Protein AF-0000000068514821 (afdb_homodimer)

Structure (mmCIF, N/CA/C/O backbone):
data_AF-0000000068514821-model_v1
#
loop_
_entity.id
_entity.type
_entity.pdbx_description
1 polymer 'APO domain-containing protein'
#
loop_
_atom_site.group_PDB
_atom_site.id
_atom_site.type_symbol
_atom_site.label_atom_id
_atom_site.label_alt_id
_atom_site.label_comp_id
_atom_site.label_asym_id
_atom_site.label_entity_id
_atom_site.label_seq_id
_atom_site.pdbx_PDB_ins_code
_atom_site.Cartn_x
_atom_site.Cartn_y
_atom_site.Cartn_z
_atom_site.occupancy
_atom_site.B_iso_or_equiv
_atom_site.auth_seq_id
_atom_site.auth_comp_id
_atom_site.auth_asym_id
_atom_site.auth_atom_id
_atom_site.pdbx_PDB_model_num
ATOM 1 N N . MET A 1 1 ? 17.781 -17.172 26.953 1 25.33 1 MET A N 1
ATOM 2 C CA . MET A 1 1 ? 18.359 -15.961 26.391 1 25.33 1 MET A CA 1
ATOM 3 C C . MET A 1 1 ? 17.719 -15.625 25.047 1 25.33 1 MET A C 1
ATOM 5 O O . MET A 1 1 ? 17.75 -16.422 24.109 1 25.33 1 MET A O 1
ATOM 9 N N . LYS A 1 2 ? 16.656 -14.742 25.031 1 31.33 2 LYS A N 1
ATOM 10 C CA . LYS A 1 2 ? 15.781 -14.398 23.922 1 31.33 2 LYS A CA 1
ATOM 11 C C . LYS A 1 2 ? 16.578 -13.828 22.75 1 31.33 2 LYS A C 1
ATOM 13 O O . LYS A 1 2 ? 17.516 -13.055 22.938 1 31.33 2 LYS A O 1
ATOM 18 N N . PRO A 1 3 ? 16.609 -14.5 21.594 1 31.3 3 PRO A N 1
ATOM 19 C CA . PRO A 1 3 ? 17.484 -13.984 20.531 1 31.3 3 PRO A CA 1
ATOM 20 C C . PRO A 1 3 ? 17.344 -12.477 20.328 1 31.3 3 PRO A C 1
ATOM 22 O O . PRO A 1 3 ? 16.25 -11.93 20.5 1 31.3 3 PRO A O 1
ATOM 25 N N . GLN A 1 4 ? 18.375 -11.703 20.641 1 27.53 4 GLN A N 1
ATOM 26 C CA . GLN A 1 4 ? 18.484 -10.266 20.422 1 27.53 4 GLN A CA 1
ATOM 27 C C . GLN A 1 4 ? 18.172 -9.898 18.969 1 27.53 4 GLN A C 1
ATOM 29 O O . GLN A 1 4 ? 18.859 -10.367 18.062 1 27.53 4 GLN A O 1
ATOM 34 N N . GLN A 1 5 ? 16.969 -9.922 18.5 1 30.2 5 GLN A N 1
ATOM 35 C CA . GLN A 1 5 ? 16.594 -9.398 17.188 1 30.2 5 GLN A CA 1
ATOM 36 C C . GLN A 1 5 ? 17.391 -8.148 16.828 1 30.2 5 GLN A C 1
ATOM 38 O O . GLN A 1 5 ? 17.344 -7.152 17.547 1 30.2 5 GLN A O 1
ATOM 43 N N . ASN A 1 6 ? 18.578 -8.297 16.312 1 32.91 6 ASN A N 1
ATOM 44 C CA . ASN A 1 6 ? 19.438 -7.242 15.781 1 32.91 6 ASN A CA 1
ATOM 45 C C . ASN A 1 6 ? 18.625 -6.156 15.078 1 32.91 6 ASN A C 1
ATOM 47 O O . ASN A 1 6 ? 18.109 -6.379 13.977 1 32.91 6 ASN A O 1
ATOM 51 N N . ARG A 1 7 ? 17.859 -5.359 15.734 1 37.69 7 ARG A N 1
ATOM 52 C CA . ARG A 1 7 ? 17.172 -4.145 15.312 1 37.69 7 ARG A CA 1
ATOM 53 C C . ARG A 1 7 ? 18.078 -3.254 14.477 1 37.69 7 ARG A C 1
ATOM 55 O O . ARG A 1 7 ? 18.969 -2.59 15.023 1 37.69 7 ARG A O 1
ATOM 62 N N . SER A 1 8 ? 18.594 -3.664 13.367 1 40.59 8 SER A N 1
ATOM 63 C CA . SER A 1 8 ? 19.328 -2.664 12.586 1 40.59 8 SER A CA 1
ATOM 64 C C . SER A 1 8 ? 18.703 -1.281 12.75 1 40.59 8 SER A C 1
ATOM 66 O O . SER A 1 8 ? 17.484 -1.115 12.578 1 40.59 8 SER A O 1
ATOM 68 N N . GLU A 1 9 ? 19.203 -0.553 13.57 1 48 9 GLU A N 1
ATOM 69 C CA . GLU A 1 9 ? 18.859 0.798 14 1 48 9 GLU A CA 1
ATOM 70 C C . GLU A 1 9 ? 18.656 1.72 12.797 1 48 9 GLU A C 1
ATOM 72 O O . GLU A 1 9 ? 19.609 1.998 12.055 1 48 9 GLU A O 1
ATOM 77 N N . VAL A 1 10 ? 17.656 1.499 12.055 1 57 10 VAL A N 1
ATOM 78 C CA . VAL A 1 10 ? 17.391 2.531 11.055 1 57 10 VAL A CA 1
ATOM 79 C C . VAL A 1 10 ? 17.703 3.906 11.641 1 57 10 VAL A C 1
ATOM 81 O O . VAL A 1 10 ? 17.141 4.281 12.68 1 57 10 VAL A O 1
ATOM 84 N N . VAL A 1 11 ? 18.922 4.41 11.289 1 62.38 11 VAL A N 1
ATOM 85 C CA . VAL A 1 11 ? 19.391 5.711 11.758 1 62.38 11 VAL A CA 1
ATOM 86 C C . VAL A 1 11 ? 18.562 6.816 11.117 1 62.38 11 VAL A C 1
ATOM 88 O O . VAL A 1 11 ? 18.359 6.832 9.898 1 62.38 11 VAL A O 1
ATOM 91 N N . ALA A 1 12 ? 17.969 7.633 11.945 1 67.81 12 ALA A N 1
ATOM 92 C CA . ALA A 1 12 ? 17.219 8.797 11.5 1 67.81 12 ALA A CA 1
ATOM 93 C C . ALA A 1 12 ? 18.109 9.797 10.773 1 67.81 12 ALA A C 1
ATOM 95 O O . ALA A 1 12 ? 19.297 9.914 11.102 1 67.81 12 ALA A O 1
ATOM 96 N N . PRO A 1 13 ? 17.594 10.352 9.688 1 69.81 13 PRO A N 1
ATOM 97 C CA . PRO A 1 13 ? 18.375 11.391 9.016 1 69.81 13 PRO A CA 1
ATOM 98 C C . PRO A 1 13 ? 18.812 12.516 9.961 1 69.81 13 PRO A C 1
ATOM 100 O O . PRO A 1 13 ? 18.062 12.859 10.883 1 69.81 13 PRO A O 1
ATOM 103 N N . SER A 1 14 ? 19.984 12.922 9.719 1 72.88 14 SER A N 1
ATOM 104 C CA . SER A 1 14 ? 20.625 13.805 10.695 1 72.88 14 SER A CA 1
ATOM 105 C C . SER A 1 14 ? 20.5 15.266 10.281 1 72.88 14 SER A C 1
ATOM 107 O O . SER A 1 14 ? 20.641 16.172 11.109 1 72.88 14 SER A O 1
ATOM 109 N N . SER A 1 15 ? 20.312 15.508 8.984 1 84.5 15 SER A N 1
ATOM 110 C CA . SER A 1 15 ? 20.203 16.875 8.508 1 84.5 15 SER A CA 1
ATOM 111 C C . SER A 1 15 ? 18.953 17.078 7.66 1 84.5 15 SER A C 1
ATOM 113 O O . SER A 1 15 ? 18.359 16.109 7.18 1 84.5 15 SER A O 1
ATOM 115 N N . ASN A 1 16 ? 18.625 18.297 7.555 1 86.19 16 ASN A N 1
ATOM 116 C CA . ASN A 1 16 ? 17.469 18.625 6.723 1 86.19 16 ASN A CA 1
ATOM 117 C C . ASN A 1 16 ? 17.703 18.219 5.27 1 86.19 16 ASN A C 1
ATOM 119 O O . ASN A 1 16 ? 16.781 17.75 4.602 1 86.19 16 ASN A O 1
ATOM 123 N N . GLU A 1 17 ? 18.875 18.438 4.855 1 90.75 17 GLU A N 1
ATOM 124 C CA . GLU A 1 17 ? 19.203 18.062 3.488 1 90.75 17 GLU A CA 1
ATOM 125 C C . GLU A 1 17 ? 19.078 16.547 3.291 1 90.75 17 GLU A C 1
ATOM 127 O O . GLU A 1 17 ? 18.578 16.094 2.256 1 90.75 17 GLU A O 1
ATOM 132 N N . GLU A 1 18 ? 19.469 15.859 4.27 1 91.56 18 GLU A N 1
ATOM 133 C CA . GLU A 1 18 ? 19.375 14.406 4.207 1 91.56 18 GLU A CA 1
ATOM 134 C C . GLU A 1 18 ? 17.906 13.945 4.254 1 91.56 18 GLU A C 1
ATOM 136 O O . GLU A 1 18 ? 17.531 12.992 3.576 1 91.56 18 GLU A O 1
ATOM 141 N N . ILE A 1 19 ? 17.188 14.68 4.977 1 90.25 19 ILE A N 1
ATOM 142 C CA . ILE A 1 19 ? 15.766 14.352 5.105 1 90.25 19 ILE A CA 1
ATOM 143 C C . ILE A 1 19 ? 15.062 14.57 3.77 1 90.25 19 ILE A C 1
ATOM 145 O O . ILE A 1 19 ? 14.312 13.711 3.307 1 90.25 19 ILE A O 1
ATOM 149 N N . VAL A 1 20 ? 15.352 15.68 3.209 1 92.94 20 VAL A N 1
ATOM 150 C CA . VAL A 1 20 ? 14.727 16.016 1.935 1 92.94 20 VAL A CA 1
ATOM 151 C C . VAL A 1 20 ? 15.141 15 0.871 1 92.94 20 VAL A C 1
ATOM 153 O O . VAL A 1 20 ? 14.312 14.523 0.094 1 92.94 20 VAL A O 1
ATOM 156 N N . ALA A 1 21 ? 16.375 14.656 0.893 1 95.94 21 ALA A N 1
ATOM 157 C CA . ALA A 1 21 ? 16.875 13.688 -0.078 1 95.94 21 ALA A CA 1
ATOM 158 C C . ALA A 1 21 ? 16.219 12.32 0.118 1 95.94 21 ALA A C 1
ATOM 160 O O . ALA A 1 21 ? 15.836 11.664 -0.853 1 95.94 21 ALA A O 1
ATOM 161 N N . LEU A 1 22 ? 16.125 11.938 1.354 1 95.88 22 LEU A N 1
ATOM 162 C CA . LEU A 1 22 ? 15.461 10.672 1.668 1 95.88 22 LEU A CA 1
ATOM 163 C C . LEU A 1 22 ? 14 10.695 1.22 1 95.88 22 LEU A C 1
ATOM 165 O O . LEU A 1 22 ? 13.508 9.719 0.653 1 95.88 22 LEU A O 1
ATOM 169 N N . ALA A 1 23 ? 13.359 11.758 1.462 1 95.12 23 ALA A N 1
ATOM 170 C CA . ALA A 1 23 ? 11.961 11.906 1.072 1 95.12 23 ALA A CA 1
ATOM 171 C C . ALA A 1 23 ? 11.797 11.828 -0.444 1 95.12 23 ALA A C 1
ATOM 173 O O . ALA A 1 23 ? 10.898 11.156 -0.945 1 95.12 23 ALA A O 1
ATOM 174 N N . GLU A 1 24 ? 12.664 12.477 -1.094 1 97.38 24 GLU A N 1
ATOM 175 C CA . GLU A 1 24 ? 12.625 12.461 -2.553 1 97.38 24 GLU A CA 1
ATOM 176 C C . GLU A 1 24 ? 12.867 11.055 -3.098 1 97.38 24 GLU A C 1
ATOM 178 O O . GLU A 1 24 ? 12.148 10.602 -3.996 1 97.38 24 GLU A O 1
ATOM 183 N N . GLU A 1 25 ? 13.828 10.422 -2.547 1 97.69 25 GLU A N 1
ATOM 184 C CA . GLU A 1 25 ? 14.133 9.055 -2.973 1 97.69 25 GLU A CA 1
ATOM 185 C C . GLU A 1 25 ? 12.961 8.117 -2.682 1 97.69 25 GLU A C 1
ATOM 187 O O . GLU A 1 25 ? 12.625 7.266 -3.504 1 97.69 25 GLU A O 1
ATOM 192 N N . THR A 1 26 ? 12.414 8.281 -1.569 1 97 26 THR A N 1
ATOM 193 C CA . THR A 1 26 ? 11.289 7.449 -1.164 1 97 26 THR A CA 1
ATOM 194 C C . THR A 1 26 ? 10.094 7.668 -2.09 1 97 26 THR A C 1
ATOM 196 O O . THR A 1 26 ? 9.469 6.703 -2.543 1 97 26 THR A O 1
ATOM 199 N N . LEU A 1 27 ? 9.852 8.875 -2.406 1 97.19 27 LEU A N 1
ATOM 200 C CA . LEU A 1 27 ? 8.734 9.219 -3.291 1 97.19 27 LEU A CA 1
ATOM 201 C C . LEU A 1 27 ? 8.977 8.672 -4.695 1 97.19 27 LEU A C 1
ATOM 203 O O . LEU A 1 27 ? 8.062 8.133 -5.32 1 97.19 27 LEU A O 1
ATOM 207 N N . GLN A 1 28 ? 10.125 8.812 -5.125 1 97.69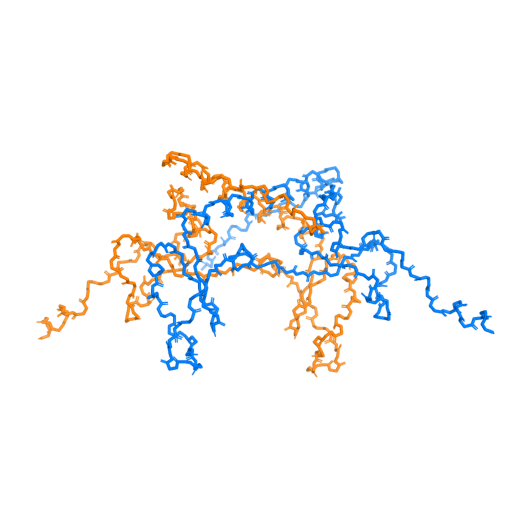 28 GLN A N 1
ATOM 208 C CA . GLN A 1 28 ? 10.469 8.281 -6.438 1 97.69 28 GLN A CA 1
ATOM 209 C C . GLN A 1 28 ? 10.336 6.762 -6.465 1 97.69 28 GLN A C 1
ATOM 211 O O . GLN A 1 28 ? 9.867 6.191 -7.453 1 97.69 28 GLN A O 1
ATOM 216 N N . ALA A 1 29 ? 10.797 6.129 -5.418 1 97.69 29 ALA A N 1
ATOM 217 C CA . ALA A 1 29 ? 10.656 4.68 -5.32 1 97.69 29 ALA A CA 1
ATOM 218 C C . ALA A 1 29 ? 9.188 4.27 -5.324 1 97.69 29 ALA A C 1
ATOM 220 O O . ALA A 1 29 ? 8.812 3.277 -5.961 1 97.69 29 ALA A O 1
ATOM 221 N N . TRP A 1 30 ? 8.375 5.012 -4.66 1 96.19 30 TRP A N 1
ATOM 222 C CA . TRP A 1 30 ? 6.934 4.785 -4.648 1 96.19 30 TRP A CA 1
ATOM 223 C C . TRP A 1 30 ? 6.355 4.84 -6.059 1 96.19 30 TRP A C 1
ATOM 225 O O . TRP A 1 30 ? 5.633 3.932 -6.477 1 96.19 30 TRP A O 1
ATOM 235 N N . GLU A 1 31 ? 6.75 5.797 -6.773 1 95.69 31 GLU A N 1
ATOM 236 C CA . GLU A 1 31 ? 6.234 5.977 -8.125 1 95.69 31 GLU A CA 1
ATOM 237 C C . GLU A 1 31 ? 6.758 4.895 -9.07 1 95.69 31 GLU A C 1
ATOM 239 O O . GLU A 1 31 ? 6.016 4.383 -9.906 1 95.69 31 GLU A O 1
ATOM 244 N N . ARG A 1 32 ? 7.957 4.59 -8.898 1 96.06 32 ARG A N 1
ATOM 245 C CA . ARG A 1 32 ? 8.562 3.553 -9.734 1 96.06 32 ARG A CA 1
ATOM 246 C C . ARG A 1 32 ? 7.914 2.197 -9.477 1 96.06 32 ARG A C 1
ATOM 248 O O . ARG A 1 32 ? 7.652 1.442 -10.414 1 96.06 32 ARG A O 1
ATOM 255 N N . MET A 1 33 ? 7.742 1.92 -8.266 1 96 33 MET A N 1
ATOM 256 C CA . MET A 1 33 ? 7.094 0.664 -7.902 1 96 33 MET A CA 1
ATOM 257 C C . MET A 1 33 ? 5.695 0.579 -8.508 1 96 33 MET A C 1
ATOM 259 O O . MET A 1 33 ? 5.332 -0.436 -9.102 1 96 33 MET A O 1
ATOM 263 N N . ARG A 1 34 ? 4.922 1.628 -8.375 1 94.62 34 ARG A N 1
ATOM 264 C CA . ARG A 1 34 ? 3.555 1.646 -8.883 1 94.62 34 ARG A CA 1
ATOM 265 C C . ARG A 1 34 ? 3.529 1.465 -10.398 1 94.62 34 ARG A C 1
ATOM 267 O O . ARG A 1 34 ? 2.721 0.698 -10.922 1 94.62 34 ARG A O 1
ATOM 274 N N . LYS A 1 35 ? 4.418 2.137 -11.031 1 93.81 35 LYS A N 1
ATOM 275 C CA . LYS A 1 35 ? 4.504 2.018 -12.484 1 93.81 35 LYS A CA 1
ATOM 276 C C . LYS A 1 35 ? 4.891 0.599 -12.898 1 93.81 35 LYS A C 1
ATOM 278 O O . LYS A 1 35 ? 4.297 0.034 -13.82 1 93.81 35 LYS A O 1
ATOM 283 N N . GLY A 1 36 ? 5.898 0.098 -12.211 1 94.62 36 GLY A N 1
ATOM 284 C CA . GLY A 1 36 ? 6.328 -1.258 -12.516 1 94.62 36 GLY A CA 1
ATOM 285 C C . GLY A 1 36 ? 5.242 -2.293 -12.273 1 94.62 36 GLY A C 1
ATOM 286 O O . GLY A 1 36 ? 5.027 -3.176 -13.109 1 94.62 36 GLY A O 1
ATOM 287 N N . ALA A 1 37 ? 4.605 -2.168 -11.164 1 92.69 37 ALA A N 1
ATOM 288 C CA . ALA A 1 37 ? 3.525 -3.096 -10.844 1 92.69 37 ALA A CA 1
ATOM 289 C C . ALA A 1 37 ? 2.408 -3.018 -11.883 1 92.69 37 ALA A C 1
ATOM 291 O O . ALA A 1 37 ? 1.886 -4.047 -12.32 1 92.69 37 ALA A O 1
ATOM 292 N N . LYS A 1 38 ? 2.08 -1.86 -12.219 1 90.81 38 LYS A N 1
ATOM 293 C CA . LYS A 1 38 ? 1.028 -1.672 -13.219 1 90.81 38 LYS A CA 1
ATOM 294 C C . LYS A 1 38 ? 1.397 -2.338 -14.539 1 90.81 38 LYS A C 1
ATOM 296 O O . LYS A 1 38 ? 0.56 -2.99 -15.164 1 90.81 38 LYS A O 1
ATOM 301 N N . ARG A 1 39 ? 2.564 -2.205 -14.93 1 91.06 39 ARG A N 1
ATOM 302 C CA . ARG A 1 39 ? 3.018 -2.82 -16.172 1 91.06 39 ARG A CA 1
ATOM 303 C C . ARG A 1 39 ? 3.014 -4.344 -16.062 1 91.06 39 ARG A C 1
ATOM 305 O O . ARG A 1 39 ? 2.629 -5.035 -17 1 91.06 39 ARG A O 1
ATOM 312 N N . LEU A 1 40 ? 3.482 -4.816 -14.953 1 90.12 40 LEU A N 1
ATOM 313 C CA . LEU A 1 40 ? 3.514 -6.262 -14.75 1 90.12 40 LEU A CA 1
ATOM 314 C C . LEU A 1 40 ? 2.104 -6.844 -14.766 1 90.12 40 LEU A C 1
ATOM 316 O O . LEU A 1 40 ? 1.89 -7.949 -15.266 1 90.12 40 LEU A O 1
ATOM 320 N N . MET A 1 41 ? 1.176 -6.066 -14.203 1 86.75 41 MET A N 1
ATOM 321 C CA . MET A 1 41 ? -0.204 -6.535 -14.102 1 86.75 41 MET A CA 1
ATOM 322 C C . MET A 1 41 ? -0.819 -6.707 -15.492 1 86.75 41 MET A C 1
ATOM 324 O O . MET A 1 41 ? -1.828 -7.395 -15.648 1 86.75 41 MET A O 1
ATOM 328 N N . ARG A 1 42 ? -0.305 -6.086 -16.391 1 81.12 42 ARG A N 1
ATOM 329 C CA . ARG A 1 42 ? -0.792 -6.25 -17.766 1 81.12 42 ARG A CA 1
ATOM 330 C C . ARG A 1 42 ? -0.371 -7.598 -18.328 1 81.12 42 ARG A C 1
ATOM 332 O O . ARG A 1 42 ? -1.041 -8.141 -19.219 1 81.12 42 ARG A O 1
ATOM 339 N N . MET A 1 43 ? 0.675 -8.086 -17.781 1 74.81 43 MET A N 1
ATOM 340 C CA . MET A 1 43 ? 1.188 -9.375 -18.25 1 74.81 43 MET A CA 1
ATOM 341 C C . MET A 1 43 ? 0.649 -10.516 -17.391 1 74.81 43 MET A C 1
ATOM 343 O O . MET A 1 43 ? 0.465 -11.633 -17.891 1 74.81 43 MET A O 1
ATOM 347 N N . TYR A 1 44 ? 0.592 -10.188 -16.125 1 72.75 44 TYR A N 1
ATOM 348 C CA . TYR A 1 44 ? 0.108 -11.156 -15.156 1 72.75 44 TYR A CA 1
ATOM 349 C C . TYR A 1 44 ? -1.205 -10.695 -14.531 1 72.75 44 TYR A C 1
ATOM 351 O O . TYR A 1 44 ? -1.206 -9.922 -13.57 1 72.75 44 TYR A O 1
ATOM 359 N N . PRO A 1 45 ? -2.213 -11.148 -15.172 1 71.56 45 PRO A N 1
ATOM 360 C CA . PRO A 1 45 ? -3.49 -10.641 -14.672 1 71.56 45 PRO A CA 1
ATOM 361 C C . PRO A 1 45 ? -3.688 -10.914 -13.18 1 71.56 45 PRO A C 1
ATOM 363 O O . PRO A 1 45 ? -3.373 -12.008 -12.703 1 71.56 45 PRO A O 1
ATOM 366 N N . VAL A 1 46 ? -4.039 -9.875 -12.555 1 75.25 46 VAL A N 1
ATOM 367 C CA . VAL A 1 46 ? -4.402 -9.93 -11.141 1 75.25 46 VAL A CA 1
ATOM 368 C C . VAL A 1 46 ? -5.906 -9.727 -10.992 1 75.25 46 VAL A C 1
ATOM 370 O O . VAL A 1 46 ? -6.5 -8.891 -11.672 1 75.25 46 VAL A O 1
ATOM 373 N N . ARG A 1 47 ? -6.496 -10.68 -10.281 1 76.38 47 ARG A N 1
ATOM 374 C CA . ARG A 1 47 ? -7.934 -10.578 -10.055 1 76.38 47 ARG A CA 1
ATOM 375 C C . ARG A 1 47 ? -8.25 -10.453 -8.57 1 76.38 47 ARG A C 1
ATOM 377 O O . ARG A 1 47 ? -7.488 -10.93 -7.723 1 76.38 47 ARG A O 1
ATOM 384 N N . VAL A 1 48 ? -9.305 -9.68 -8.32 1 74.75 48 VAL A N 1
ATOM 385 C CA . VAL A 1 48 ? -9.758 -9.523 -6.941 1 74.75 48 VAL A CA 1
ATOM 386 C C . VAL A 1 48 ? -11.195 -10.016 -6.805 1 74.75 48 VAL A C 1
ATOM 388 O O . VAL A 1 48 ? -11.945 -10.023 -7.781 1 74.75 48 VAL A O 1
ATOM 391 N N . CYS A 1 49 ? -11.344 -10.578 -5.656 1 71.81 49 CYS A N 1
ATOM 392 C CA . CYS A 1 49 ? -12.734 -10.953 -5.391 1 71.81 49 CYS A CA 1
ATOM 393 C C . CYS A 1 49 ? -13.562 -9.742 -5.012 1 71.81 49 CYS A C 1
ATOM 395 O O . CYS A 1 49 ? -13.164 -8.953 -4.156 1 71.81 49 CYS A O 1
ATOM 397 N N . GLY A 1 50 ? -14.617 -9.484 -5.734 1 69.62 50 GLY A N 1
ATOM 398 C CA . GLY A 1 50 ? -15.492 -8.359 -5.441 1 69.62 50 GLY A CA 1
ATOM 399 C C . GLY A 1 50 ? -16.203 -8.5 -4.109 1 69.62 50 GLY A C 1
ATOM 400 O O . GLY A 1 50 ? -16.797 -7.535 -3.611 1 69.62 50 GLY A O 1
ATOM 401 N N . TYR A 1 51 ? -16.047 -9.711 -3.531 1 66.12 51 TYR A N 1
ATOM 402 C CA . TYR A 1 51 ? -16.859 -9.977 -2.35 1 66.12 51 TYR A CA 1
ATOM 403 C C . TYR A 1 51 ? -15.969 -10.258 -1.136 1 66.12 51 TYR A C 1
ATOM 405 O O . TYR A 1 51 ? -16.469 -10.32 -0.007 1 66.12 51 TYR A O 1
ATOM 413 N N . CYS A 1 52 ? -14.727 -10.5 -1.347 1 64.94 52 CYS A N 1
ATOM 414 C CA . CYS A 1 52 ? -13.797 -10.766 -0.254 1 64.94 52 CYS A CA 1
ATOM 415 C C . CYS A 1 52 ? -12.43 -10.156 -0.54 1 64.94 52 CYS A C 1
ATOM 417 O O . CYS A 1 52 ? -12.156 -9.734 -1.663 1 64.94 52 CYS A O 1
ATOM 419 N N . PRO A 1 53 ? -11.641 -9.992 0.469 1 63.16 53 PRO A N 1
ATOM 420 C CA . PRO A 1 53 ? -10.352 -9.32 0.292 1 63.16 53 PRO A CA 1
ATOM 421 C C . PRO A 1 53 ? -9.32 -10.211 -0.402 1 63.16 53 PRO A C 1
ATOM 423 O O . PRO A 1 53 ? -8.133 -9.867 -0.448 1 63.16 53 PRO A O 1
ATOM 426 N N . GLU A 1 54 ? -9.812 -11.195 -1.127 1 66.62 54 GLU A N 1
ATOM 427 C CA . GLU A 1 54 ? -8.844 -12.102 -1.733 1 66.62 54 GLU A CA 1
ATOM 428 C C . GLU A 1 54 ? -8.375 -11.586 -3.09 1 66.62 54 GLU A C 1
ATOM 430 O O . GLU A 1 54 ? -9.148 -10.977 -3.83 1 66.62 54 GLU A O 1
ATOM 435 N N . ILE A 1 55 ? -7.133 -11.719 -3.322 1 68 55 ILE A N 1
ATOM 436 C CA . ILE A 1 55 ? -6.512 -11.336 -4.586 1 68 55 ILE A CA 1
ATOM 437 C C . ILE A 1 55 ? -5.844 -12.555 -5.223 1 68 55 ILE A C 1
ATOM 439 O O . ILE A 1 55 ? -5.238 -13.375 -4.527 1 68 55 ILE A O 1
ATOM 443 N N . HIS A 1 56 ? -6.125 -12.633 -6.492 1 70.25 56 HIS A N 1
ATOM 444 C CA . HIS A 1 56 ? -5.504 -13.703 -7.27 1 70.25 56 HIS A CA 1
ATOM 445 C C . HIS A 1 56 ? -4.473 -13.141 -8.242 1 70.25 56 HIS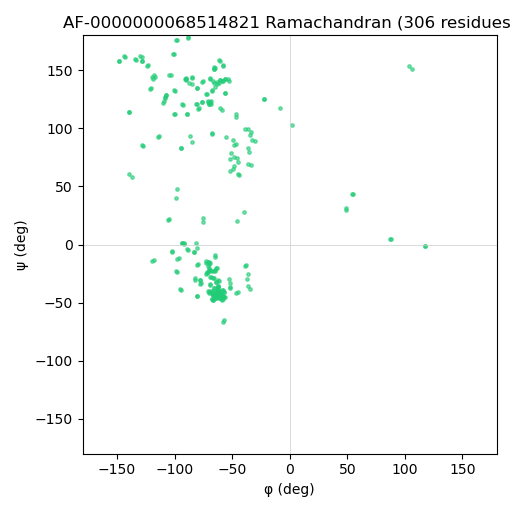 A C 1
ATOM 447 O O . HIS A 1 56 ? -4.762 -12.203 -8.992 1 70.25 56 HIS A O 1
ATOM 453 N N . VAL A 1 57 ? -3.297 -13.633 -8.062 1 66.69 57 VAL A N 1
ATOM 454 C CA . VAL A 1 57 ? -2.223 -13.195 -8.945 1 66.69 57 VAL A CA 1
ATOM 455 C C . VAL A 1 57 ? -1.856 -14.312 -9.914 1 66.69 57 VAL A C 1
ATOM 457 O O . VAL A 1 57 ? -1.604 -15.445 -9.492 1 66.69 57 VAL A O 1
ATOM 460 N N . GLY A 1 58 ? -1.817 -14.016 -11.297 1 60.91 58 GLY A N 1
ATOM 461 C CA . GLY A 1 58 ? -1.406 -14.984 -12.289 1 60.91 58 GLY A CA 1
ATOM 462 C C . GLY A 1 58 ? -2.564 -15.531 -13.109 1 60.91 58 GLY A C 1
ATOM 463 O O . GLY A 1 58 ? -3.725 -15.227 -12.828 1 60.91 58 GLY A O 1
ATOM 464 N N . PRO A 1 59 ? -2.314 -15.914 -14.305 1 53.84 59 PRO A N 1
ATOM 465 C CA . PRO A 1 59 ? -3.35 -16.391 -15.219 1 53.84 59 PRO A CA 1
ATOM 466 C C . PRO A 1 59 ? -4.312 -17.375 -14.555 1 53.84 59 PRO A C 1
ATOM 468 O O . PRO A 1 59 ? -5.473 -17.484 -14.961 1 53.84 59 PRO A O 1
ATOM 471 N N . GLN A 1 60 ? -3.734 -18.219 -13.781 1 49.31 60 GLN A N 1
ATOM 472 C CA . GLN A 1 60 ? -4.621 -19.203 -13.164 1 49.31 60 GLN A CA 1
ATOM 473 C C . GLN A 1 60 ? -4.98 -18.781 -11.734 1 49.31 60 GLN A C 1
ATOM 475 O O . GLN A 1 60 ? -5.605 -19.547 -11 1 49.31 60 GLN A O 1
ATOM 480 N N . GLY A 1 61 ? -5.223 -17.469 -11.523 1 46.56 61 GLY A N 1
ATOM 481 C CA . GLY A 1 61 ? -5.594 -16.984 -10.203 1 46.56 61 GLY A CA 1
ATOM 482 C C . GLY A 1 61 ? -5.625 -18.078 -9.148 1 46.56 61 GLY A C 1
ATOM 483 O O . GLY A 1 61 ? -5.973 -19.219 -9.445 1 46.56 61 GLY A O 1
ATOM 484 N N . HIS A 1 62 ? -4.66 -18.125 -8.359 1 46.06 62 HIS A N 1
ATOM 485 C CA . HIS A 1 62 ? -4.652 -19.219 -7.383 1 46.06 62 HIS A CA 1
ATOM 486 C C . HIS A 1 62 ? -5.992 -19.312 -6.66 1 46.06 62 HIS A C 1
ATOM 488 O O . HIS A 1 62 ? -6.516 -18.312 -6.176 1 46.06 62 HIS A O 1
ATOM 494 N N . LYS A 1 63 ? -6.812 -20.094 -7.281 1 42.53 63 LYS A N 1
ATOM 495 C CA . LYS A 1 63 ? -8.062 -20.406 -6.598 1 42.53 63 LYS A CA 1
ATOM 496 C C . LYS A 1 63 ? -7.836 -20.625 -5.105 1 42.53 63 LYS A C 1
ATOM 498 O O . LYS A 1 63 ? -7.512 -21.734 -4.684 1 42.53 63 LYS A O 1
ATOM 503 N N . ALA A 1 64 ? -6.879 -20.016 -4.617 1 39.69 64 ALA A N 1
ATOM 504 C CA . ALA A 1 64 ? -6.887 -20.359 -3.199 1 39.69 64 ALA A CA 1
ATOM 505 C C . ALA A 1 64 ? -8.109 -19.781 -2.498 1 39.69 64 ALA A C 1
ATOM 507 O O . ALA A 1 64 ? -8.383 -18.578 -2.607 1 39.69 64 ALA A O 1
ATOM 508 N N . GLN A 1 65 ? -9.055 -20.609 -2.42 1 36.62 65 GLN A N 1
ATOM 509 C CA . GLN A 1 65 ? -10.188 -20.281 -1.561 1 36.62 65 GLN A CA 1
ATOM 510 C C . GLN A 1 65 ? -9.719 -19.875 -0.169 1 36.62 65 GLN A C 1
ATOM 512 O O . GLN A 1 65 ? -8.961 -20.594 0.478 1 36.62 65 GLN A O 1
ATOM 517 N N . SER A 1 66 ? -9.289 -18.75 -0.047 1 39.5 66 SER A N 1
ATOM 518 C CA . SER A 1 66 ? -9.094 -18.375 1.352 1 39.5 66 SER A CA 1
ATOM 519 C C . SER A 1 66 ? -10.328 -18.703 2.188 1 39.5 66 SER A C 1
ATOM 521 O O . SER A 1 66 ? -11.445 -18.344 1.813 1 39.5 66 SER A O 1
ATOM 523 N N . GLY A 1 67 ? -10.336 -19.875 2.598 1 38.41 67 GLY A N 1
ATOM 524 C CA . GLY A 1 67 ? -11.391 -20.281 3.51 1 38.41 67 GLY A CA 1
ATOM 525 C C . GLY A 1 67 ? -11.797 -19.203 4.492 1 38.41 67 GLY A C 1
ATOM 526 O O . GLY A 1 67 ? -12.719 -19.391 5.285 1 38.41 67 GLY A O 1
ATOM 527 N N . ALA A 1 68 ? -10.945 -18.406 4.711 1 39.25 68 ALA A N 1
ATOM 528 C CA . ALA A 1 68 ? -11.383 -17.625 5.871 1 39.25 68 ALA A CA 1
ATOM 529 C C . ALA A 1 68 ? -12.727 -16.953 5.605 1 39.25 68 ALA A C 1
ATOM 531 O O . ALA A 1 68 ? -13.508 -16.719 6.531 1 39.25 68 ALA A O 1
ATOM 532 N N . HIS A 1 69 ? -12.727 -15.984 4.648 1 42.34 69 HIS A N 1
ATOM 533 C CA . HIS A 1 69 ? -14 -15.258 4.664 1 42.34 69 HIS A CA 1
ATOM 534 C C . HIS A 1 69 ? -15.039 -15.953 3.791 1 42.34 69 HIS A C 1
ATOM 536 O O . HIS A 1 69 ? -14.789 -16.234 2.617 1 42.34 69 HIS A O 1
ATOM 542 N N . LYS A 1 70 ? -15.789 -16.766 4.434 1 44.16 70 LYS A N 1
ATOM 543 C CA . LYS A 1 70 ? -17.031 -17.219 3.812 1 44.16 70 LYS A CA 1
ATOM 544 C C . LYS A 1 70 ? -17.625 -16.125 2.92 1 44.16 70 LYS A C 1
ATOM 546 O O . LYS A 1 70 ? -17.75 -14.977 3.34 1 44.16 70 LYS A O 1
ATOM 551 N N . HIS A 1 71 ? -17.234 -16.125 1.679 1 47.78 71 HIS A N 1
ATOM 552 C CA . HIS A 1 71 ? -18 -15.281 0.769 1 47.78 71 HIS A CA 1
ATOM 553 C C . HIS A 1 71 ? -19.5 -15.523 0.91 1 47.78 71 HIS A C 1
ATOM 555 O O . HIS A 1 71 ? -20.031 -16.484 0.34 1 47.78 71 HIS A O 1
ATOM 561 N N . GLN A 1 72 ? -19.875 -15.172 2.047 1 47.69 72 GLN A N 1
ATOM 562 C CA . GLN A 1 72 ? -21.266 -15.367 2.41 1 47.69 72 GLN A CA 1
ATOM 563 C C . GLN A 1 72 ? -22.188 -15.125 1.214 1 47.69 72 GLN A C 1
ATOM 565 O O . GLN A 1 72 ? -23.219 -15.781 1.068 1 47.69 72 GLN A O 1
ATOM 570 N N . GLN A 1 73 ? -21.797 -14.156 0.379 1 50.25 73 GLN A N 1
ATOM 571 C CA . GLN A 1 73 ? -22.891 -13.664 -0.44 1 50.25 73 GLN A CA 1
ATOM 572 C C . GLN A 1 73 ? -23.156 -14.586 -1.63 1 50.25 73 GLN A C 1
ATOM 574 O O . GLN A 1 73 ? -24.25 -14.594 -2.193 1 50.25 73 GLN A O 1
ATOM 579 N N . ARG A 1 74 ? -22.266 -15.344 -1.889 1 54.59 74 ARG A N 1
ATOM 580 C CA . ARG A 1 74 ? -22.578 -16.094 -3.104 1 54.59 74 ARG A CA 1
ATOM 581 C C . ARG A 1 74 ? -22.156 -17.562 -2.969 1 54.59 74 ARG A C 1
ATOM 583 O O . ARG A 1 74 ? -21.531 -18.109 -3.873 1 54.59 74 ARG A O 1
ATOM 590 N N . ASN A 1 75 ? -22.812 -18.109 -1.964 1 56.56 75 ASN A N 1
ATOM 591 C CA . ASN A 1 75 ? -22.625 -19.531 -1.743 1 56.56 75 ASN A CA 1
ATOM 592 C C . ASN A 1 75 ? -21.141 -19.906 -1.737 1 56.56 75 ASN A C 1
ATOM 594 O O . ASN A 1 75 ? -20.75 -20.906 -2.359 1 56.56 75 ASN A O 1
ATOM 598 N N . GLY A 1 76 ? -20.391 -19 -1.333 1 58.44 76 GLY A N 1
ATOM 599 C CA . GLY A 1 76 ? -18.984 -19.328 -1.156 1 58.44 76 GLY A CA 1
ATOM 600 C C . GLY A 1 76 ? -18.156 -19.125 -2.412 1 58.44 76 GLY A C 1
ATOM 601 O O . GLY A 1 76 ? -16.984 -19.516 -2.459 1 58.44 76 GLY A O 1
ATOM 602 N N . GLN A 1 77 ? -18.906 -18.547 -3.504 1 66.19 77 GLN A N 1
ATOM 603 C CA . GLN A 1 77 ? -18.203 -18.375 -4.766 1 66.19 77 GLN A CA 1
ATOM 604 C C . GLN A 1 77 ? -17.531 -17 -4.836 1 66.19 77 GLN A C 1
ATOM 606 O O . GLN A 1 77 ? -18.031 -16.016 -4.289 1 66.19 77 GLN A O 1
ATOM 611 N N . HIS A 1 78 ? -16.344 -16.984 -5.449 1 71.75 78 HIS A N 1
ATOM 612 C CA . HIS A 1 78 ? -15.641 -15.727 -5.695 1 71.75 78 HIS A CA 1
ATOM 613 C C . HIS A 1 78 ? -16.188 -15.023 -6.938 1 71.75 78 HIS A C 1
ATOM 615 O O . HIS A 1 78 ? -16.609 -15.68 -7.895 1 71.75 78 HIS A O 1
ATOM 621 N N . GLY A 1 79 ? -16.438 -13.625 -6.84 1 72.19 79 GLY A N 1
ATOM 622 C CA . GLY A 1 79 ? -16.641 -12.773 -7.996 1 72.19 79 GLY A CA 1
ATOM 623 C C . GLY A 1 79 ? -15.375 -12.086 -8.469 1 72.19 79 GLY A C 1
ATOM 624 O O . GLY A 1 79 ? -15.148 -10.906 -8.18 1 72.19 79 GLY A O 1
ATOM 625 N N . TRP A 1 80 ? -14.633 -12.836 -9.242 1 72.75 80 TRP A N 1
ATOM 626 C CA . TRP A 1 80 ? -13.336 -12.328 -9.672 1 72.75 80 TRP A CA 1
ATOM 627 C C . TRP A 1 80 ? -13.492 -11.203 -10.688 1 72.75 80 TRP A C 1
ATOM 629 O O . TRP A 1 80 ? -14.266 -11.328 -11.641 1 72.75 80 TRP A O 1
ATOM 639 N N . GLN A 1 81 ? -12.914 -10.094 -10.328 1 76.44 81 GLN A N 1
ATOM 640 C CA . GLN A 1 81 ? -12.914 -8.938 -11.219 1 76.44 81 GLN A CA 1
ATOM 641 C C . GLN A 1 81 ? -11.484 -8.477 -11.508 1 76.44 81 GLN A C 1
ATOM 643 O O . GLN A 1 81 ? -10.562 -8.797 -10.766 1 76.44 81 GLN A O 1
ATOM 648 N N . SER A 1 82 ? -11.438 -7.844 -12.672 1 76.81 82 SER A N 1
ATOM 649 C CA . SER A 1 82 ? -10.133 -7.266 -12.992 1 76.81 82 SER A CA 1
ATOM 650 C C . SER A 1 82 ? -9.719 -6.23 -11.953 1 76.81 82 SER A C 1
ATOM 652 O O . SER A 1 82 ? -10.57 -5.578 -11.344 1 76.81 82 SER A O 1
ATOM 654 N N . THR A 1 83 ? -8.406 -6.352 -11.742 1 73 83 THR A N 1
ATOM 655 C CA . THR A 1 83 ? -7.883 -5.539 -10.656 1 73 83 THR A CA 1
ATOM 656 C C . THR A 1 83 ? -7.156 -4.312 -11.195 1 73 83 THR A C 1
ATOM 658 O O . THR A 1 83 ? -6.711 -4.305 -12.344 1 73 83 THR A O 1
ATOM 661 N N . ILE A 1 84 ? -7.316 -3.312 -10.414 1 75.56 84 ILE A N 1
ATOM 662 C CA . ILE A 1 84 ? -6.488 -2.129 -10.617 1 75.56 84 ILE A CA 1
ATOM 663 C C . ILE A 1 84 ? -5.348 -2.113 -9.602 1 75.56 84 ILE A C 1
ATOM 665 O O . ILE A 1 84 ? -5.352 -2.889 -8.641 1 75.56 84 ILE A O 1
ATOM 669 N N . LEU A 1 85 ? -4.371 -1.299 -9.891 1 83.19 85 LEU A N 1
ATOM 670 C CA . LEU A 1 85 ? -3.172 -1.228 -9.062 1 83.19 85 LEU A CA 1
ATOM 671 C C . LEU A 1 85 ? -3.533 -1.012 -7.594 1 83.19 85 LEU A C 1
ATOM 673 O O . LEU A 1 85 ? -2.914 -1.601 -6.707 1 83.19 85 LEU A O 1
ATOM 677 N N . ASP A 1 86 ? -4.531 -0.249 -7.328 1 82.31 86 ASP A N 1
ATOM 678 C CA . ASP A 1 86 ? -4.902 0.097 -5.961 1 82.31 86 ASP A CA 1
ATOM 679 C C . ASP A 1 86 ? -5.477 -1.111 -5.223 1 82.31 86 ASP A C 1
ATOM 681 O O . ASP A 1 86 ? -5.582 -1.104 -3.996 1 82.31 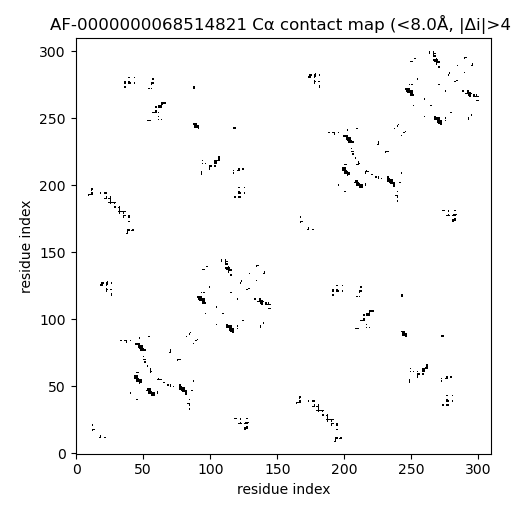86 ASP A O 1
ATOM 685 N N . ASP A 1 87 ? -5.82 -2.1 -5.918 1 78.56 87 ASP A N 1
ATOM 686 C CA . ASP A 1 87 ? -6.246 -3.342 -5.281 1 78.56 87 ASP A CA 1
ATOM 687 C C . ASP A 1 87 ? -5.051 -4.137 -4.77 1 78.56 87 ASP A C 1
ATOM 689 O O . ASP A 1 87 ? -5.16 -4.871 -3.783 1 78.56 87 ASP A O 1
ATOM 693 N N . LEU A 1 88 ? -3.924 -3.988 -5.469 1 81 88 LEU A N 1
ATOM 694 C CA . LEU A 1 88 ? -2.697 -4.688 -5.094 1 81 88 LEU A CA 1
ATOM 695 C C . LEU A 1 88 ? -1.991 -3.971 -3.947 1 81 88 LEU A C 1
ATOM 697 O O . LEU A 1 88 ? -1.51 -4.613 -3.012 1 81 88 LEU A O 1
ATOM 701 N N . ILE A 1 89 ? -1.956 -2.678 -4.113 1 82.88 89 ILE A N 1
ATOM 702 C CA . ILE A 1 89 ? -1.341 -1.813 -3.113 1 82.88 89 ILE A CA 1
ATOM 703 C C . ILE A 1 89 ? -2.314 -0.707 -2.717 1 82.88 89 ILE A C 1
ATOM 705 O O . ILE A 1 89 ? -2.223 0.418 -3.215 1 82.88 89 ILE A O 1
ATOM 709 N N . PRO A 1 90 ? -3.092 -1.072 -1.834 1 78 90 PRO A N 1
ATOM 710 C CA . PRO A 1 90 ? -4.066 -0.048 -1.453 1 78 90 PRO A CA 1
ATOM 711 C C . PRO A 1 90 ? -3.43 1.136 -0.73 1 78 90 PRO A C 1
ATOM 713 O O . PRO A 1 90 ? -2.795 0.957 0.313 1 78 90 PRO A O 1
ATOM 716 N N . PRO A 1 91 ? -3.631 2.293 -1.354 1 79.88 91 PRO A N 1
ATOM 717 C CA . PRO A 1 91 ? -3.113 3.463 -0.64 1 79.88 91 PRO A CA 1
ATOM 718 C C . PRO A 1 91 ? -3.99 3.867 0.544 1 79.88 91 PRO A C 1
ATOM 720 O O . PRO A 1 91 ? -5.215 3.736 0.484 1 79.88 91 PRO A O 1
ATOM 723 N N . ARG A 1 92 ? -3.371 4.23 1.593 1 80.62 92 ARG A N 1
ATOM 724 C CA . ARG A 1 92 ? -4.086 4.891 2.682 1 80.62 92 ARG A CA 1
ATOM 725 C C . ARG A 1 92 ? -4.098 6.402 2.49 1 80.62 92 ARG A C 1
ATOM 727 O O . ARG A 1 92 ? -3.051 7.051 2.572 1 80.62 92 ARG A O 1
ATOM 734 N N . PHE A 1 93 ? -5.262 6.875 2.242 1 82.19 93 PHE A N 1
ATOM 735 C CA . PHE A 1 93 ? -5.352 8.312 2.008 1 82.19 93 PHE A CA 1
ATOM 736 C C . PHE A 1 93 ? -5.469 9.07 3.326 1 82.19 93 PHE A C 1
ATOM 738 O O . PHE A 1 93 ? -6.156 8.625 4.246 1 82.19 93 PHE A O 1
ATOM 745 N N . VAL A 1 94 ? -4.844 10.234 3.328 1 80.25 94 VAL A N 1
ATOM 746 C CA . VAL A 1 94 ? -4.891 11.141 4.473 1 80.25 94 VAL A CA 1
ATOM 747 C C . VAL A 1 94 ? -5.168 12.562 3.996 1 80.25 94 VAL A C 1
ATOM 749 O O . VAL A 1 94 ? -4.98 12.875 2.82 1 80.25 94 VAL A O 1
ATOM 752 N N . TRP A 1 95 ? -5.613 13.273 4.93 1 80.5 95 TRP A N 1
ATOM 753 C CA . TRP A 1 95 ? -5.797 14.68 4.602 1 80.5 95 TRP A CA 1
ATOM 754 C C . TRP A 1 95 ? -4.453 15.367 4.375 1 80.5 95 TRP A C 1
ATOM 756 O O . TRP A 1 95 ? -3.502 15.141 5.129 1 80.5 95 TRP A O 1
ATOM 766 N N . HIS A 1 96 ? -4.391 16.078 3.332 1 83.44 96 HIS A N 1
ATOM 767 C CA . HIS A 1 96 ? -3.205 16.891 3.117 1 83.44 96 HIS A CA 1
ATOM 768 C C . HIS A 1 96 ? -3.184 18.094 4.066 1 83.44 96 HIS A C 1
ATOM 770 O O . HIS A 1 96 ? -4.168 18.828 4.164 1 83.44 96 HIS A O 1
ATOM 776 N N . VAL A 1 97 ? -2.1 18.25 4.715 1 77.38 97 VAL A N 1
ATOM 777 C CA . VAL A 1 97 ? -1.906 19.406 5.586 1 77.38 97 VAL A CA 1
ATOM 778 C C . VAL A 1 97 ? -1.067 20.453 4.867 1 77.38 97 VAL A C 1
ATOM 780 O O . VAL A 1 97 ? 0.13 20.25 4.645 1 77.38 97 VAL A O 1
ATOM 783 N N . PRO A 1 98 ? -1.732 21.531 4.59 1 76.31 98 PRO A N 1
ATOM 784 C CA . PRO A 1 98 ? -1.004 22.547 3.824 1 76.31 98 PRO A CA 1
ATOM 785 C C . PRO A 1 98 ? 0.215 23.094 4.566 1 76.31 98 PRO A C 1
ATOM 787 O O . PRO A 1 98 ? 1.241 23.375 3.949 1 76.31 98 PRO A O 1
ATOM 790 N N . ASP A 1 99 ? 0.095 23.219 5.855 1 72.06 99 ASP A N 1
ATOM 791 C CA . ASP A 1 99 ? 1.184 23.703 6.703 1 72.06 99 ASP A CA 1
ATOM 792 C C . ASP A 1 99 ? 1.261 22.906 8.008 1 72.06 99 ASP A C 1
ATOM 794 O O . ASP A 1 99 ? 0.405 23.062 8.883 1 72.06 99 ASP A O 1
ATOM 798 N N . VAL A 1 100 ? 2.35 22.188 8.125 1 67.81 100 VAL A N 1
ATOM 799 C CA . VAL A 1 100 ? 2.484 21.297 9.281 1 67.81 100 VAL A CA 1
ATOM 800 C C . VAL A 1 100 ? 2.631 22.141 10.555 1 67.81 100 VAL A C 1
ATOM 802 O O . VAL A 1 100 ? 2.293 21.672 11.648 1 67.81 100 VAL A O 1
ATOM 805 N N . ASN A 1 101 ? 3.145 23.25 10.367 1 66.94 101 ASN A N 1
ATOM 806 C CA . ASN A 1 101 ? 3.32 24.141 11.516 1 66.94 101 ASN A CA 1
ATOM 807 C C . ASN A 1 101 ? 2.121 25.062 11.688 1 66.94 101 ASN A C 1
ATOM 809 O O . ASN A 1 101 ? 2.121 25.922 12.578 1 66.94 101 ASN A O 1
ATOM 813 N N . GLY A 1 102 ? 1.179 24.906 10.867 1 68.88 102 GLY A N 1
ATOM 814 C CA . GLY A 1 102 ? -0.015 25.734 10.938 1 68.88 102 GLY A CA 1
ATOM 815 C C . GLY A 1 102 ? -1.088 25.172 11.844 1 68.88 102 GLY A C 1
ATOM 816 O O . GLY A 1 102 ? -0.84 24.219 12.578 1 68.88 102 GLY A O 1
ATOM 817 N N . PRO A 1 103 ? -2.174 25.969 11.922 1 69.69 103 PRO A N 1
ATOM 818 C CA . PRO A 1 103 ? -3.297 25.484 12.727 1 69.69 103 PRO A CA 1
ATOM 819 C C . PRO A 1 103 ? -3.824 24.125 12.25 1 69.69 103 PRO A C 1
ATOM 821 O O . PRO A 1 103 ? -3.619 23.75 11.094 1 69.69 103 PRO A O 1
ATOM 824 N N . PRO A 1 104 ? -4.398 23.391 13.141 1 72 104 PRO A N 1
ATOM 825 C CA . PRO A 1 104 ? -5.008 22.125 12.742 1 72 104 PRO A CA 1
ATOM 826 C C . PRO A 1 104 ? -6.129 22.297 11.719 1 72 104 PRO A C 1
ATOM 828 O O . PRO A 1 104 ? -6.699 23.375 11.609 1 72 104 PRO A O 1
ATOM 831 N N . LEU A 1 105 ? -6.371 21.219 11.031 1 75.44 105 LEU A N 1
ATOM 832 C CA . LEU A 1 105 ? -7.469 21.219 10.07 1 75.44 105 LEU A CA 1
ATOM 833 C C . LEU A 1 105 ? -8.812 21.359 10.781 1 75.44 105 LEU A C 1
ATOM 835 O O . LEU A 1 105 ? -9.008 20.797 11.859 1 75.44 105 LEU A O 1
ATOM 839 N N . GLU A 1 106 ? -9.648 22.141 10.188 1 73.56 106 GLU A N 1
ATOM 840 C CA . GLU A 1 106 ? -10.984 22.375 10.742 1 73.56 106 GLU A CA 1
ATOM 841 C C . GLU A 1 106 ? -12.023 21.516 10.031 1 73.56 106 GLU A C 1
ATOM 843 O O . GLU A 1 106 ? -12.062 21.453 8.797 1 73.56 106 GLU A O 1
ATOM 848 N N . ARG A 1 107 ? -12.82 20.891 10.766 1 73.69 107 ARG A N 1
ATOM 849 C CA . ARG A 1 107 ? -13.844 20 10.227 1 73.69 107 ARG A CA 1
ATOM 850 C C . ARG A 1 107 ? -14.773 20.75 9.273 1 73.69 107 ARG A C 1
ATOM 852 O O . ARG A 1 107 ? -15.188 20.203 8.258 1 73.69 107 ARG A O 1
ATOM 859 N N . GLU A 1 108 ? -15.07 21.953 9.664 1 77 108 GLU A N 1
ATOM 860 C CA . GLU A 1 108 ? -15.992 22.75 8.875 1 77 108 GLU A CA 1
ATOM 861 C C . GLU A 1 108 ? -15.43 23.047 7.484 1 77 108 GLU A C 1
ATOM 863 O O . GLU A 1 108 ? -16.172 23.406 6.566 1 77 108 GLU A O 1
ATOM 868 N N . LEU A 1 109 ? -14.156 22.938 7.34 1 80.19 109 LEU A N 1
ATOM 869 C CA . LEU A 1 109 ? -13.5 23.266 6.078 1 80.19 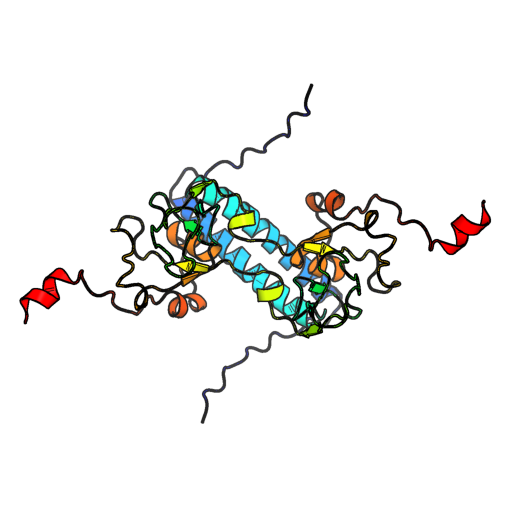109 LEU A CA 1
ATOM 870 C C . LEU A 1 109 ? -13.086 22 5.336 1 80.19 109 LEU A C 1
ATOM 872 O O . LEU A 1 109 ? -12.227 22.047 4.453 1 80.19 109 LEU A O 1
ATOM 876 N N . LYS A 1 110 ? -13.617 20.922 5.551 1 79.75 110 LYS A N 1
ATOM 877 C CA . LYS A 1 110 ? -13.219 19.625 5.02 1 79.75 110 LYS A CA 1
ATOM 878 C C . LYS A 1 110 ? -13.32 19.594 3.496 1 79.75 110 LYS A C 1
ATOM 880 O O . LYS A 1 110 ? -12.539 18.906 2.828 1 79.75 110 LYS A O 1
ATOM 885 N N . ASP A 1 111 ? -14.25 20.359 3.039 1 82.56 111 ASP A N 1
ATOM 886 C CA . ASP A 1 111 ? -14.477 20.344 1.598 1 82.56 111 ASP A CA 1
ATOM 887 C C . ASP A 1 111 ? -13.359 21.062 0.857 1 82.56 111 ASP A C 1
ATOM 889 O O . ASP A 1 111 ? -13.219 20.922 -0.36 1 82.56 111 ASP A O 1
ATOM 893 N N . PHE A 1 112 ? -12.648 21.781 1.621 1 85.5 112 PHE A N 1
ATOM 894 C CA . PHE A 1 112 ? -11.578 22.562 1.003 1 85.5 112 PHE A CA 1
ATOM 895 C C . PHE A 1 112 ? -10.25 21.828 1.104 1 85.5 112 PHE A C 1
ATOM 897 O O . PHE A 1 112 ? -9.273 22.203 0.451 1 85.5 112 PHE A O 1
ATOM 904 N N . TYR A 1 113 ? -10.258 20.797 1.913 1 82.44 113 TYR A N 1
ATOM 905 C CA . TYR A 1 113 ? -9.023 20.031 2.082 1 82.44 113 TYR A CA 1
ATOM 906 C C . TYR A 1 113 ? -8.938 18.906 1.064 1 82.44 113 TYR A C 1
ATOM 908 O O . TYR A 1 113 ? -9.961 18.328 0.671 1 82.44 113 TYR A O 1
ATOM 916 N N . GLY A 1 114 ? -7.742 18.703 0.614 1 85.19 114 GLY A N 1
ATOM 917 C CA . GLY A 1 114 ? -7.496 17.547 -0.246 1 85.19 114 GLY A CA 1
ATOM 918 C C . GLY A 1 114 ? -6.895 16.375 0.493 1 85.19 114 GLY A C 1
ATOM 919 O O . GLY A 1 114 ? -6.711 16.422 1.711 1 85.19 114 GLY A O 1
ATOM 920 N N . LYS A 1 115 ? -6.742 15.297 -0.252 1 87.25 115 LYS A N 1
ATOM 921 C CA . LYS A 1 115 ? -6.172 14.078 0.313 1 87.25 115 LYS A CA 1
ATOM 922 C C . LYS A 1 115 ? -5.02 13.562 -0.541 1 87.25 115 LYS A C 1
ATOM 924 O O . LYS A 1 115 ? -4.883 13.945 -1.706 1 87.25 115 LYS A O 1
ATOM 929 N N . ALA A 1 116 ? -4.203 12.789 0.102 1 87.94 116 ALA A N 1
ATOM 930 C CA . ALA A 1 116 ? -3.1 12.117 -0.579 1 87.94 116 ALA A CA 1
ATOM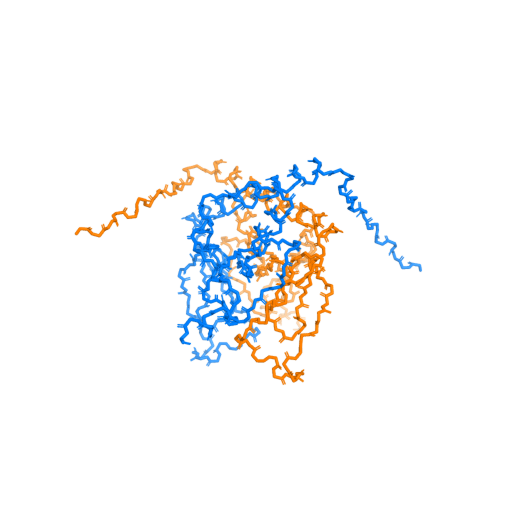 931 C C . ALA A 1 116 ? -2.787 10.773 0.076 1 87.94 116 ALA A C 1
ATOM 933 O O . ALA A 1 116 ? -3.131 10.555 1.239 1 87.94 116 ALA A O 1
ATOM 934 N N . PRO A 1 117 ? -2.143 9.906 -0.754 1 88.38 117 PRO A N 1
ATOM 935 C CA . PRO A 1 117 ? -1.607 8.719 -0.08 1 88.38 117 PRO A CA 1
ATOM 936 C C . PRO A 1 117 ? -0.658 9.07 1.063 1 88.38 117 PRO A C 1
ATOM 938 O O . PRO A 1 117 ? 0.133 10.008 0.948 1 88.38 117 PRO A O 1
ATOM 941 N N . ALA A 1 118 ? -0.751 8.305 2.064 1 86.62 118 ALA A N 1
ATOM 942 C CA . ALA A 1 118 ? -0.011 8.609 3.287 1 86.62 118 ALA A CA 1
ATOM 943 C C . ALA A 1 118 ? 1.485 8.719 3.01 1 86.62 118 ALA A C 1
ATOM 945 O O . ALA A 1 118 ? 2.158 9.602 3.547 1 86.62 118 ALA A O 1
ATOM 946 N N . VAL A 1 119 ? 1.969 7.84 2.188 1 90.12 119 VAL A N 1
ATOM 947 C CA . VAL A 1 119 ? 3.396 7.855 1.886 1 90.12 119 VAL A CA 1
ATOM 948 C C . VAL A 1 119 ? 3.752 9.141 1.137 1 90.12 119 VAL A C 1
ATOM 950 O O . VAL A 1 119 ? 4.82 9.719 1.352 1 90.12 119 VAL A O 1
ATOM 953 N N . VAL A 1 120 ? 2.875 9.562 0.286 1 91.44 120 VAL A N 1
ATOM 954 C CA . VAL A 1 120 ? 3.096 10.789 -0.468 1 91.44 120 VAL A CA 1
ATOM 955 C C . VAL A 1 120 ? 3.082 11.984 0.479 1 91.44 120 VAL A C 1
ATOM 957 O O . VAL A 1 120 ? 3.971 12.836 0.427 1 91.44 120 VAL A O 1
ATOM 960 N N . GLU A 1 121 ? 2.117 12.023 1.303 1 88.44 121 GLU A N 1
ATOM 961 C CA . GLU A 1 121 ? 2.014 13.094 2.287 1 88.44 121 GLU A CA 1
ATOM 962 C C . GLU A 1 121 ? 3.256 13.156 3.172 1 88.44 121 GLU A C 1
ATOM 964 O O . GLU A 1 121 ? 3.787 14.242 3.43 1 88.44 121 GLU A O 1
ATOM 969 N N . LEU A 1 122 ? 3.727 12.008 3.635 1 87.62 122 LEU A N 1
ATOM 970 C CA . LEU A 1 122 ? 4.922 11.914 4.465 1 87.62 122 LEU A CA 1
ATOM 971 C C . LEU A 1 122 ? 6.125 12.531 3.756 1 87.62 122 LEU A C 1
ATOM 973 O O . LEU A 1 122 ? 6.855 13.328 4.344 1 87.62 122 LEU A O 1
ATOM 977 N N . CYS A 1 123 ? 6.223 12.18 2.541 1 92.12 123 CYS A N 1
ATOM 978 C CA . CYS A 1 123 ? 7.379 12.633 1.776 1 92.12 123 CYS A CA 1
ATOM 979 C C . CYS A 1 123 ? 7.297 14.133 1.503 1 92.12 123 CYS A C 1
ATOM 981 O O . CYS A 1 123 ? 8.305 14.844 1.593 1 92.12 123 CYS A O 1
ATOM 983 N N . ILE A 1 124 ? 6.133 14.609 1.187 1 90.25 124 ILE A N 1
ATOM 984 C CA . ILE A 1 124 ? 5.953 16.016 0.871 1 90.25 124 ILE A CA 1
ATOM 985 C C . ILE A 1 124 ? 6.195 16.859 2.121 1 90.25 124 ILE A C 1
ATOM 987 O O . ILE A 1 124 ? 6.832 17.922 2.055 1 90.25 124 ILE A O 1
ATOM 991 N N . GLN A 1 125 ? 5.73 16.375 3.199 1 85.94 125 GLN A N 1
ATOM 992 C CA . GLN A 1 125 ? 5.934 17.078 4.453 1 85.94 125 GLN A CA 1
ATOM 993 C C . GLN A 1 125 ? 7.41 17.125 4.836 1 85.94 125 GLN A C 1
ATOM 995 O O . GLN A 1 125 ? 7.871 18.078 5.465 1 85.94 125 GLN A O 1
ATOM 1000 N N . ALA A 1 126 ? 8.102 16.125 4.391 1 87.12 126 ALA A N 1
ATOM 1001 C CA . ALA A 1 126 ? 9.531 16.047 4.695 1 87.12 126 ALA A CA 1
ATOM 1002 C C . ALA A 1 126 ? 10.352 16.891 3.717 1 87.12 126 ALA A C 1
ATOM 1004 O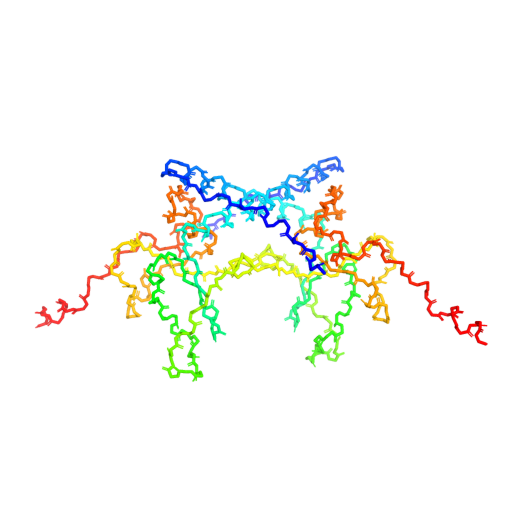 O . ALA A 1 126 ? 11.57 16.984 3.848 1 87.12 126 ALA A O 1
ATOM 1005 N N . GLY A 1 127 ? 9.656 17.422 2.691 1 88.5 127 GLY A N 1
ATOM 1006 C CA . GLY A 1 127 ? 10.336 18.391 1.851 1 88.5 127 GLY A CA 1
ATOM 1007 C C . GLY A 1 127 ? 10.469 17.938 0.408 1 88.5 127 GLY A C 1
ATOM 1008 O O . GLY A 1 127 ? 11.031 18.656 -0.422 1 88.5 127 GLY A O 1
ATOM 1009 N N . ALA A 1 128 ? 9.992 16.766 0.097 1 93.81 128 ALA A N 1
ATOM 1010 C CA . ALA A 1 128 ? 10.055 16.312 -1.289 1 93.81 128 ALA A CA 1
ATOM 1011 C C . ALA A 1 128 ? 9.172 17.172 -2.189 1 93.81 128 ALA A C 1
ATOM 1013 O O . ALA A 1 128 ? 8.148 17.703 -1.748 1 93.81 128 ALA A O 1
ATOM 1014 N N . ASP A 1 129 ? 9.633 17.188 -3.465 1 94.06 129 ASP A N 1
ATOM 1015 C CA . ASP A 1 129 ? 8.805 17.875 -4.449 1 94.06 129 ASP A CA 1
ATOM 1016 C C . ASP A 1 129 ? 7.512 17.109 -4.715 1 94.06 129 ASP A C 1
ATOM 1018 O O . ASP A 1 129 ? 7.516 15.883 -4.781 1 94.06 129 ASP A O 1
ATOM 1022 N N . LEU A 1 130 ? 6.52 17.906 -4.898 1 91.5 130 LEU A N 1
ATOM 1023 C CA . LEU A 1 130 ? 5.203 17.312 -5.133 1 91.5 130 LEU A CA 1
ATOM 1024 C C . LEU A 1 130 ? 5.051 16.891 -6.59 1 91.5 130 LEU A C 1
ATOM 1026 O O . LEU A 1 130 ? 5.094 17.734 -7.492 1 91.5 130 LEU A O 1
ATOM 1030 N N . PRO A 1 131 ? 4.809 15.625 -6.785 1 92.69 131 PRO A N 1
ATOM 1031 C CA . PRO A 1 131 ? 4.5 15.219 -8.156 1 92.69 131 PRO A CA 1
ATOM 1032 C C . PRO A 1 131 ? 3.188 15.812 -8.672 1 92.69 131 PRO A C 1
ATOM 1034 O O . PRO A 1 131 ? 2.229 15.945 -7.906 1 92.69 131 PRO A O 1
ATOM 1037 N N . GLU A 1 132 ? 3.113 16.016 -9.984 1 92.19 132 GLU A N 1
ATOM 1038 C CA . GLU A 1 132 ? 1.983 16.688 -10.609 1 92.19 132 GLU A CA 1
ATOM 1039 C C . GLU A 1 132 ? 0.695 15.891 -10.438 1 92.19 132 GLU A C 1
ATOM 1041 O O . GLU A 1 132 ? -0.376 16.469 -10.234 1 92.19 132 GLU A O 1
ATOM 1046 N N . GLN A 1 133 ? 0.766 14.688 -10.406 1 91.81 133 GLN A N 1
ATOM 1047 C CA . GLN A 1 133 ? -0.408 13.82 -10.43 1 91.81 133 GLN A CA 1
ATOM 1048 C C . GLN A 1 133 ? -1.187 13.922 -9.125 1 91.81 133 GLN A C 1
ATOM 1050 O O . GLN A 1 133 ? -2.361 13.547 -9.062 1 91.81 133 GLN A O 1
ATOM 1055 N N . TYR A 1 134 ? -0.581 14.461 -8.055 1 92.44 134 TYR A N 1
ATOM 1056 C CA . TYR A 1 134 ? -1.272 14.492 -6.773 1 92.44 134 TYR A CA 1
ATOM 1057 C C . TYR A 1 134 ? -1.837 15.875 -6.488 1 92.44 134 TYR A C 1
ATOM 1059 O O . TYR A 1 134 ? -2.566 16.062 -5.516 1 92.44 134 TYR A O 1
ATOM 1067 N N . LYS A 1 135 ? -1.587 16.828 -7.25 1 90.62 135 LYS A N 1
ATOM 1068 C CA . LYS A 1 135 ? -1.969 18.219 -6.988 1 90.62 135 LYS A CA 1
ATOM 1069 C C . LYS A 1 135 ? -3.484 18.359 -6.898 1 90.62 135 LYS A C 1
ATOM 1071 O O . LYS A 1 135 ? -3.996 19.047 -6.008 1 90.62 135 LYS A O 1
ATOM 1076 N N . SER A 1 136 ? -4.164 17.734 -7.824 1 90.12 136 SER A N 1
ATOM 1077 C CA . SER A 1 136 ? -5.621 17.844 -7.863 1 90.12 136 SER A CA 1
ATOM 1078 C C . SER A 1 136 ? -6.262 17.188 -6.645 1 90.12 136 SER A C 1
ATOM 1080 O O . SER A 1 136 ? -7.105 17.797 -5.98 1 90.12 136 SER A O 1
ATOM 1082 N N . THR A 1 137 ? -5.809 16.031 -6.266 1 89.88 137 THR A N 1
ATOM 1083 C CA . THR A 1 137 ? -6.402 15.305 -5.148 1 89.88 137 THR A CA 1
ATOM 1084 C C . THR A 1 137 ? -6.074 15.977 -3.822 1 89.88 137 THR A C 1
ATOM 1086 O O . THR A 1 137 ? -6.863 15.922 -2.877 1 89.88 137 THR A O 1
ATOM 1089 N N . MET A 1 138 ? -5.004 16.703 -3.846 1 88.56 138 MET A N 1
ATOM 1090 C CA . MET A 1 138 ? -4.59 17.406 -2.631 1 88.56 138 MET A CA 1
ATOM 1091 C C . MET A 1 138 ? -5.234 18.781 -2.549 1 88.56 138 MET A C 1
ATOM 1093 O O . MET A 1 138 ? -5.062 19.5 -1.558 1 88.56 138 MET A O 1
ATOM 1097 N N . GLN A 1 139 ? -5.93 19.156 -3.553 1 89.12 139 GLN A N 1
ATOM 1098 C CA . GLN A 1 139 ? -6.664 20.406 -3.627 1 89.12 139 GLN A CA 1
ATOM 1099 C C . GLN A 1 139 ? -5.754 21.594 -3.348 1 89.12 139 GLN A C 1
ATOM 1101 O O . GLN A 1 139 ? -6.094 22.484 -2.553 1 89.12 139 GLN A O 1
ATOM 1106 N N . LEU A 1 140 ? -4.602 21.531 -3.938 1 86.88 140 LEU A N 1
ATOM 1107 C CA . LEU A 1 140 ? -3.609 22.562 -3.672 1 86.88 140 LEU A CA 1
ATOM 1108 C C . LEU A 1 140 ? -4.035 23.891 -4.289 1 86.88 140 LEU A C 1
ATOM 1110 O O . LEU A 1 140 ? -3.564 24.953 -3.873 1 86.88 140 LEU A O 1
ATOM 1114 N N . ASP A 1 141 ? -4.906 23.812 -5.285 1 83.31 141 ASP A N 1
ATOM 1115 C CA . ASP A 1 141 ? -5.344 25.016 -5.969 1 83.31 141 ASP A CA 1
ATOM 1116 C C . ASP A 1 141 ? -6.629 25.562 -5.348 1 83.31 141 ASP A C 1
ATOM 1118 O O . ASP A 1 141 ? -7.176 26.562 -5.82 1 83.31 141 ASP A O 1
ATOM 1122 N N . VAL A 1 142 ? -7.09 24.969 -4.395 1 83.69 142 VAL A N 1
ATOM 1123 C CA . VAL A 1 142 ? -8.32 25.406 -3.746 1 83.69 142 VAL A CA 1
ATOM 1124 C C . VAL A 1 142 ? -7.992 26.344 -2.582 1 83.69 142 VAL A C 1
ATOM 1126 O O . VAL A 1 142 ? -7.215 25.984 -1.694 1 83.69 142 VAL A O 1
ATOM 1129 N N . GLY A 1 143 ? -8.477 27.547 -2.627 1 80.88 143 GLY A N 1
ATOM 1130 C CA . GLY A 1 143 ? -8.305 28.469 -1.519 1 80.88 143 GLY A CA 1
ATOM 1131 C C . GLY A 1 143 ? -9.102 28.094 -0.287 1 80.88 143 GLY A C 1
ATOM 1132 O O . GLY A 1 143 ? -10.281 27.766 -0.385 1 80.88 143 GLY A O 1
ATOM 1133 N N . ILE A 1 144 ? -8.438 27.875 0.835 1 77.94 144 ILE A N 1
ATOM 1134 C CA . ILE A 1 144 ? -9.102 27.578 2.096 1 77.94 144 ILE A CA 1
ATOM 1135 C C . ILE A 1 144 ? -9.641 28.859 2.717 1 77.94 144 ILE A C 1
ATOM 1137 O O . ILE A 1 144 ? -8.891 29.797 2.959 1 77.94 144 ILE A O 1
ATOM 1141 N N . PRO A 1 145 ? -10.906 28.891 2.854 1 77.25 145 PRO A N 1
ATOM 1142 C CA . PRO A 1 145 ? -11.477 30.109 3.434 1 77.25 145 PRO A CA 1
ATOM 1143 C C . PRO A 1 145 ? -10.93 30.406 4.828 1 77.25 145 PRO A C 1
ATOM 1145 O O . PRO A 1 145 ? -10.555 29.484 5.559 1 77.25 145 PRO A O 1
ATOM 1148 N N . SER A 1 146 ? -10.68 31.641 5.16 1 64.19 146 SER A N 1
ATOM 1149 C CA . SER A 1 146 ? -10.211 32.062 6.477 1 64.19 146 SER A CA 1
ATOM 1150 C C . SER A 1 146 ? -11.258 31.781 7.547 1 64.19 146 SER A C 1
ATOM 1152 O O . SER A 1 146 ? -12.453 31.672 7.246 1 64.19 146 SER A O 1
ATOM 1154 N N . THR A 1 147 ? -11.078 31.25 8.766 1 54.97 147 THR A N 1
ATOM 1155 C CA . THR A 1 147 ? -12.023 31 9.852 1 54.97 147 THR A CA 1
ATOM 1156 C C . THR A 1 147 ? -13.258 31.891 9.719 1 54.97 147 THR A C 1
ATOM 1158 O O . THR A 1 147 ? -13.18 32.969 9.148 1 54.97 147 THR A O 1
ATOM 1161 N N . MET A 1 148 ? -14.508 31.172 9.695 1 48.69 148 MET A N 1
ATOM 1162 C CA . MET A 1 148 ? -15.828 31.812 9.727 1 48.69 148 MET A CA 1
ATOM 1163 C C . MET A 1 148 ? -15.828 33 10.672 1 48.69 148 MET A C 1
ATOM 1165 O O . MET A 1 148 ? -16.844 33.688 10.82 1 48.69 148 MET A O 1
ATOM 1169 N N . LYS A 1 149 ? -15.055 33.375 11.633 1 47.72 149 LYS A N 1
ATOM 1170 C CA . LYS A 1 149 ? -15.438 34.594 12.336 1 47.72 149 LYS A CA 1
ATOM 1171 C C . LYS A 1 149 ? -15.664 35.75 11.359 1 47.72 149 LYS A C 1
ATOM 1173 O O . LYS A 1 149 ? -16.5 36.625 11.594 1 47.72 149 LYS A O 1
ATOM 1178 N N . GLU A 1 150 ? -14.969 35.75 10.25 1 40.41 150 GLU A N 1
ATOM 1179 C CA . GLU A 1 150 ? -15.148 37.031 9.555 1 40.41 150 GLU A CA 1
ATOM 1180 C C . GLU A 1 150 ? -16.438 37.031 8.734 1 40.41 150 GLU A C 1
ATOM 1182 O O . GLU A 1 150 ? -16.906 38.062 8.305 1 40.41 150 GLU A O 1
ATOM 1187 N N . ASP A 1 151 ? -16.922 35.969 8.211 1 41.53 151 ASP A N 1
ATOM 1188 C CA . ASP A 1 151 ? -18.141 36.188 7.453 1 41.53 151 ASP A CA 1
ATOM 1189 C C . ASP A 1 151 ? -19.312 36.531 8.383 1 41.53 151 ASP A C 1
ATOM 1191 O O . ASP A 1 151 ? -20.375 36.969 7.922 1 41.53 151 ASP A O 1
ATOM 1195 N N . GLU A 1 152 ? -19.219 36.188 9.68 1 39.62 152 GLU A N 1
ATOM 1196 C CA . GLU A 1 152 ? -20.328 36.781 10.438 1 39.62 152 GLU A CA 1
ATOM 1197 C C . GLU A 1 152 ? -20.203 38.281 10.531 1 39.62 152 GLU A C 1
ATOM 1199 O O . GLU A 1 152 ? -21.156 38.969 10.922 1 39.62 152 GLU A O 1
ATOM 1204 N N . MET A 1 153 ? -19.078 38.906 10.398 1 36.19 153 MET A N 1
ATOM 1205 C CA . MET A 1 153 ? -19.172 40.344 10.531 1 36.19 153 MET A CA 1
ATOM 1206 C C . MET A 1 153 ? -19.75 40.969 9.266 1 36.19 153 MET A C 1
ATOM 1208 O O . MET A 1 153 ? -20.047 42.156 9.242 1 36.19 153 MET A O 1
ATOM 1212 N N . VAL A 1 154 ? -19.5 40.438 8.094 1 35.22 154 VAL A N 1
ATOM 1213 C CA . VAL A 1 154 ? -20.016 41.312 7.031 1 35.22 154 VAL A CA 1
ATOM 1214 C C . VAL A 1 154 ? -21.516 41.062 6.863 1 35.22 154 VAL A C 1
ATOM 1216 O O . VAL A 1 154 ? -22.141 41.625 5.945 1 35.22 154 VAL A O 1
ATOM 1219 N N . VAL A 1 155 ? -22.234 40.156 7.637 1 30.33 155 VAL A N 1
ATOM 1220 C CA . VAL A 1 155 ? -23.641 40.531 7.449 1 30.33 155 VAL A CA 1
ATOM 1221 C C . VAL A 1 155 ? -24 41.719 8.344 1 30.33 155 VAL A C 1
ATOM 1223 O O . VAL A 1 155 ? -23.578 41.781 9.5 1 30.33 155 VAL A O 1
ATOM 1226 N N . MET B 1 1 ? -17.188 16.594 -27.391 1 22.53 1 MET B N 1
ATOM 1227 C CA . MET B 1 1 ? -15.953 15.844 -27.641 1 22.53 1 MET B CA 1
ATOM 1228 C C . MET B 1 1 ? -15.195 15.609 -26.344 1 22.53 1 MET B C 1
ATOM 1230 O O . MET B 1 1 ? -14.789 16.562 -25.672 1 22.53 1 MET B O 1
ATOM 1234 N N . LYS B 1 2 ? -15.43 14.461 -25.547 1 30.67 2 LYS B N 1
ATOM 1235 C CA . LYS B 1 2 ? -14.961 14.125 -24.203 1 30.67 2 LYS B CA 1
ATOM 1236 C C . LYS B 1 2 ? -13.438 14.07 -24.156 1 30.67 2 LYS B C 1
ATOM 1238 O O . LYS B 1 2 ? -12.797 13.633 -25.109 1 30.67 2 LYS B O 1
ATOM 1243 N N . PRO B 1 3 ? -12.758 14.906 -23.391 1 33.75 3 PRO B N 1
ATOM 1244 C CA . PRO B 1 3 ? -11.297 14.922 -23.5 1 33.75 3 PRO B CA 1
ATOM 1245 C C . PRO B 1 3 ? -10.688 13.523 -23.5 1 33.75 3 PRO B C 1
ATOM 1247 O O . PRO B 1 3 ? -11.219 12.617 -22.844 1 33.75 3 PRO B O 1
ATOM 1250 N N . GLN B 1 4 ? -10.156 13.055 -24.609 1 29.22 4 GLN B N 1
ATOM 1251 C CA . GLN B 1 4 ? -9.406 11.82 -24.828 1 29.22 4 GLN B CA 1
ATOM 1252 C C . GLN B 1 4 ? -8.352 11.617 -23.75 1 29.22 4 GLN B C 1
ATOM 1254 O O . GLN B 1 4 ? -7.488 12.469 -23.547 1 29.22 4 GLN B O 1
ATOM 1259 N N . GLN B 1 5 ? -8.711 11.242 -22.531 1 31.38 5 GLN B N 1
ATOM 1260 C CA . GLN B 1 5 ? -7.73 10.859 -21.516 1 31.38 5 GLN B CA 1
ATOM 1261 C C . GLN B 1 5 ? -6.547 10.125 -22.141 1 31.38 5 GLN B C 1
ATOM 1263 O O . GLN B 1 5 ? -6.723 9.07 -22.766 1 31.38 5 GLN B O 1
ATOM 1268 N N . ASN B 1 6 ? -5.613 10.812 -22.719 1 32.97 6 ASN B N 1
ATOM 1269 C CA . ASN B 1 6 ? -4.348 10.273 -23.203 1 32.97 6 ASN B CA 1
ATOM 1270 C C . ASN B 1 6 ? -3.848 9.133 -22.328 1 32.97 6 ASN B C 1
ATOM 1272 O O . ASN B 1 6 ? -3.396 9.359 -21.203 1 32.97 6 ASN B O 1
ATOM 1276 N N . ARG B 1 7 ? -4.457 7.973 -22.281 1 36.72 7 ARG B N 1
ATOM 1277 C CA . ARG B 1 7 ? -4.082 6.684 -21.703 1 36.72 7 ARG B CA 1
ATOM 1278 C C . ARG B 1 7 ? -2.639 6.328 -22.047 1 36.72 7 ARG B C 1
ATOM 1280 O O . ARG B 1 7 ? -2.348 5.918 -23.172 1 36.72 7 ARG B O 1
ATOM 1287 N N . SER B 1 8 ? -1.684 7.094 -21.672 1 41.94 8 SER B N 1
ATOM 1288 C CA . SER B 1 8 ? -0.344 6.57 -21.922 1 41.94 8 SER B CA 1
ATOM 1289 C C . SER B 1 8 ? -0.308 5.051 -21.766 1 41.94 8 SER B C 1
ATOM 1291 O O . SER B 1 8 ? -0.757 4.508 -20.75 1 41.94 8 SER B O 1
ATOM 1293 N N . GLU B 1 9 ? -0.472 4.402 -22.828 1 50.12 9 GLU B N 1
ATOM 1294 C CA . GLU B 1 9 ? -0.491 2.963 -23.062 1 50.12 9 GLU B CA 1
ATOM 1295 C C . GLU B 1 9 ? 0.654 2.27 -22.328 1 50.12 9 GLU B C 1
ATOM 1297 O O . GLU B 1 9 ? 1.825 2.508 -22.641 1 50.12 9 GLU B O 1
ATOM 1302 N N . VAL B 1 10 ? 0.549 2.215 -21.078 1 58.47 10 VAL B N 1
ATOM 1303 C CA . VAL B 1 10 ? 1.544 1.352 -20.453 1 58.47 10 VAL B CA 1
ATOM 1304 C C . VAL B 1 10 ? 1.773 0.114 -21.312 1 58.47 10 VAL B C 1
ATOM 1306 O O . VAL B 1 10 ? 0.831 -0.622 -21.625 1 58.47 10 VAL B O 1
ATOM 1309 N N . VAL B 1 11 ? 2.914 0.183 -22.125 1 63.34 11 VAL B N 1
ATOM 1310 C CA . VAL B 1 11 ? 3.281 -0.917 -23.016 1 63.34 11 VAL B CA 1
ATOM 1311 C C . VAL B 1 11 ? 3.746 -2.113 -22.188 1 63.34 11 VAL B C 1
ATOM 1313 O O . VAL B 1 11 ? 4.586 -1.97 -21.297 1 63.34 11 VAL B O 1
ATOM 1316 N N . ALA B 1 12 ? 3.098 -3.213 -22.375 1 69.69 12 ALA B N 1
ATOM 1317 C CA . ALA B 1 12 ? 3.482 -4.469 -21.734 1 69.69 12 ALA B CA 1
ATOM 1318 C C . ALA B 1 12 ? 4.871 -4.91 -22.188 1 69.69 12 ALA B C 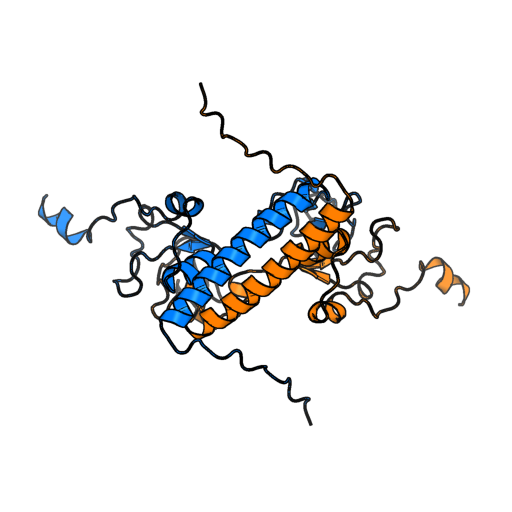1
ATOM 1320 O O . ALA B 1 12 ? 5.281 -4.641 -23.312 1 69.69 12 ALA B O 1
ATOM 1321 N N . PRO B 1 13 ? 5.633 -5.434 -21.203 1 70.81 13 PRO B N 1
ATOM 1322 C CA . PRO B 1 13 ? 6.941 -5.961 -21.594 1 70.81 13 PRO B CA 1
ATOM 1323 C C . PRO B 1 13 ? 6.848 -6.984 -22.734 1 70.81 13 PRO B C 1
ATOM 1325 O O . PRO B 1 13 ? 5.879 -7.742 -22.812 1 70.81 13 PRO B O 1
ATOM 1328 N N . SER B 1 14 ? 7.801 -6.895 -23.562 1 73.62 14 SER B N 1
ATOM 1329 C CA . SER B 1 14 ? 7.715 -7.625 -24.828 1 73.62 14 SER B CA 1
ATOM 1330 C C . SER B 1 14 ? 8.508 -8.93 -24.766 1 73.62 14 SER B C 1
ATOM 1332 O O . SER B 1 14 ? 8.289 -9.828 -25.578 1 73.62 14 SER B O 1
ATOM 1334 N N . SER B 1 15 ? 9.461 -9 -23.875 1 85.12 15 SER B N 1
ATOM 1335 C CA . SER B 1 15 ? 10.266 -10.211 -23.75 1 85.12 15 SER B CA 1
ATOM 1336 C C . SER B 1 15 ? 10.344 -10.688 -22.312 1 85.12 15 SER B C 1
ATOM 1338 O O . SER B 1 15 ? 10.062 -9.93 -21.375 1 85.12 15 SER B O 1
ATOM 1340 N N . ASN B 1 16 ? 10.719 -11.93 -22.219 1 86.56 16 ASN B N 1
ATOM 1341 C CA . ASN B 1 16 ? 10.883 -12.492 -20.875 1 86.56 16 ASN B CA 1
ATOM 1342 C C . ASN B 1 16 ? 11.969 -11.766 -20.094 1 86.56 16 ASN B C 1
ATOM 1344 O O . ASN B 1 16 ? 11.836 -11.555 -18.891 1 86.56 16 ASN B O 1
ATOM 1348 N N . GLU B 1 17 ? 12.969 -11.469 -20.781 1 90.94 17 GLU B N 1
ATOM 1349 C CA . GLU B 1 17 ? 14.062 -10.742 -20.141 1 90.94 17 GLU B CA 1
ATOM 1350 C C . GLU B 1 17 ? 13.602 -9.375 -19.641 1 90.94 17 GLU B C 1
ATOM 1352 O O . GLU B 1 17 ? 13.984 -8.945 -18.547 1 90.94 17 GLU B O 1
ATOM 1357 N N . GLU B 1 18 ? 12.805 -8.789 -20.406 1 91.81 18 GLU B N 1
ATOM 1358 C CA . GLU B 1 18 ? 12.273 -7.484 -20.031 1 91.81 18 GLU B CA 1
ATOM 1359 C C . GLU B 1 18 ? 11.312 -7.609 -18.844 1 91.81 18 GLU B C 1
ATOM 1361 O O . GLU B 1 18 ? 11.297 -6.746 -17.969 1 91.81 18 GLU B O 1
ATOM 1366 N N . ILE B 1 19 ? 10.641 -8.672 -18.859 1 90.56 19 ILE B N 1
ATOM 1367 C CA . ILE B 1 19 ? 9.68 -8.906 -17.781 1 90.56 19 ILE B CA 1
ATOM 1368 C C . ILE B 1 19 ? 10.43 -9.117 -16.469 1 90.56 19 ILE B C 1
ATOM 1370 O O . ILE B 1 19 ? 10.086 -8.523 -15.453 1 90.56 19 ILE B O 1
ATOM 1374 N N . VAL B 1 20 ? 11.414 -9.93 -16.562 1 93.12 20 VAL B N 1
ATOM 1375 C CA . VAL B 1 20 ? 12.188 -10.227 -15.352 1 93.12 20 VAL B CA 1
ATOM 1376 C C . VAL B 1 20 ? 12.859 -8.953 -14.852 1 93.12 20 VAL B C 1
ATOM 1378 O O . VAL B 1 20 ? 12.859 -8.68 -13.648 1 93.12 20 VAL B O 1
ATOM 1381 N N . ALA B 1 21 ? 13.367 -8.195 -15.75 1 96 21 ALA B N 1
ATOM 1382 C CA . ALA B 1 21 ? 14.031 -6.945 -15.367 1 96 21 ALA B CA 1
ATOM 1383 C C . ALA B 1 21 ? 13.039 -5.977 -14.727 1 96 21 ALA B C 1
ATOM 1385 O O . ALA B 1 21 ? 13.359 -5.336 -13.719 1 96 21 ALA B O 1
ATOM 1386 N N . LEU B 1 22 ? 11.891 -5.895 -15.336 1 95.88 22 LEU B N 1
ATOM 1387 C CA . LEU B 1 22 ? 10.844 -5.035 -14.781 1 95.88 22 LEU B CA 1
ATOM 1388 C C . LEU B 1 22 ? 10.438 -5.5 -13.391 1 95.88 22 LEU B C 1
ATOM 1390 O O . LEU B 1 22 ? 10.258 -4.68 -12.484 1 95.88 22 LEU B O 1
ATOM 1394 N N . ALA B 1 23 ? 10.312 -6.762 -13.234 1 95.12 23 ALA B N 1
ATOM 1395 C CA . ALA B 1 23 ? 9.938 -7.332 -11.945 1 95.12 23 ALA B CA 1
ATOM 1396 C C . ALA B 1 23 ? 10.992 -7.039 -10.883 1 95.12 23 ALA B C 1
ATOM 1398 O O . ALA B 1 23 ? 10.664 -6.652 -9.758 1 95.12 23 ALA B O 1
ATOM 1399 N N . GLU B 1 24 ? 12.188 -7.191 -11.266 1 97.44 24 GLU B N 1
ATOM 1400 C CA . GLU B 1 24 ? 13.289 -6.918 -10.344 1 97.44 24 GLU B CA 1
ATOM 1401 C C . GLU B 1 24 ? 13.32 -5.449 -9.945 1 97.44 24 GLU B C 1
ATOM 1403 O O . GLU B 1 24 ? 13.484 -5.129 -8.766 1 97.44 24 GLU B O 1
ATOM 1408 N N . GLU B 1 25 ? 13.164 -4.613 -10.906 1 97.75 25 GLU B N 1
ATOM 1409 C CA . GLU B 1 25 ? 13.156 -3.182 -10.633 1 97.75 25 GLU B CA 1
ATOM 1410 C C . GLU B 1 25 ? 11.977 -2.803 -9.734 1 97.75 25 GLU B C 1
ATOM 1412 O O . GLU B 1 25 ? 12.125 -1.993 -8.82 1 97.75 25 GLU B O 1
ATOM 1417 N N . THR B 1 26 ? 10.898 -3.359 -10.023 1 97.06 26 THR B N 1
ATOM 1418 C CA . THR B 1 26 ? 9.695 -3.084 -9.25 1 97.06 26 THR B CA 1
ATOM 1419 C C . THR B 1 26 ? 9.859 -3.547 -7.809 1 97.06 26 THR B C 1
ATOM 1421 O O . THR B 1 26 ? 9.531 -2.814 -6.871 1 97.06 26 THR B O 1
ATOM 1424 N N . LEU B 1 27 ? 10.422 -4.684 -7.648 1 97.12 27 LEU B N 1
ATOM 1425 C CA . LEU B 1 27 ? 10.648 -5.234 -6.316 1 97.12 27 LEU B CA 1
ATOM 1426 C C . LEU B 1 27 ? 11.656 -4.391 -5.547 1 97.12 27 LEU B C 1
ATOM 1428 O O . LEU B 1 27 ? 11.469 -4.113 -4.359 1 97.12 27 LEU B O 1
ATOM 1432 N N . GLN B 1 28 ? 12.641 -4.004 -6.195 1 97.75 28 GLN B N 1
ATOM 1433 C CA . GLN B 1 28 ? 13.633 -3.148 -5.566 1 97.75 28 GLN B CA 1
ATOM 1434 C C . GLN B 1 28 ? 13.031 -1.806 -5.164 1 97.75 28 GLN B C 1
ATOM 1436 O O . GLN B 1 28 ? 13.344 -1.271 -4.098 1 97.75 28 GLN B O 1
ATOM 1441 N N . ALA B 1 29 ? 12.227 -1.281 -6.027 1 97.69 29 ALA B N 1
ATOM 1442 C CA . ALA B 1 29 ? 11.555 -0.025 -5.715 1 97.69 29 ALA B CA 1
ATOM 1443 C C . ALA B 1 29 ? 10.641 -0.18 -4.504 1 97.69 29 ALA B C 1
ATOM 1445 O O . ALA B 1 29 ? 10.57 0.708 -3.652 1 97.69 29 ALA B O 1
ATOM 1446 N N . TRP B 1 30 ? 9.984 -1.253 -4.426 1 96.19 30 TRP B N 1
ATOM 1447 C CA . TRP B 1 30 ? 9.141 -1.57 -3.283 1 96.19 30 TRP B CA 1
ATOM 1448 C C . TRP B 1 30 ? 9.945 -1.571 -1.99 1 96.19 30 TRP B C 1
ATOM 1450 O O . TRP B 1 30 ? 9.562 -0.929 -1.01 1 96.19 30 TRP B O 1
ATOM 1460 N N . GLU B 1 31 ? 11.047 -2.188 -2.016 1 95.75 31 GLU B N 1
ATOM 1461 C CA . GLU B 1 31 ? 11.891 -2.287 -0.828 1 95.75 31 GLU B CA 1
ATOM 1462 C C . GLU B 1 31 ? 12.492 -0.934 -0.462 1 95.75 31 GLU B C 1
ATOM 1464 O O . GLU B 1 31 ? 12.57 -0.58 0.717 1 95.75 31 GLU B O 1
ATOM 1469 N N . ARG B 1 32 ? 12.883 -0.237 -1.431 1 96.12 32 ARG B N 1
ATOM 1470 C CA . ARG B 1 32 ? 13.469 1.081 -1.202 1 96.12 32 ARG B CA 1
ATOM 1471 C C . ARG B 1 32 ? 12.438 2.037 -0.607 1 96.12 32 ARG B C 1
ATOM 1473 O O . ARG B 1 32 ? 12.75 2.803 0.307 1 96.12 32 ARG B O 1
ATOM 1480 N N . MET B 1 33 ? 11.305 1.987 -1.158 1 96.06 33 MET B N 1
ATOM 1481 C CA . MET B 1 33 ? 10.227 2.832 -0.653 1 96.06 33 MET B CA 1
ATOM 1482 C C . MET B 1 33 ? 9.93 2.514 0.808 1 96.06 33 MET B C 1
ATOM 1484 O O . MET B 1 33 ? 9.828 3.42 1.638 1 96.06 33 MET B O 1
ATOM 1488 N N . ARG B 1 34 ? 9.82 1.257 1.132 1 94.56 34 ARG B N 1
ATOM 1489 C CA . ARG B 1 34 ? 9.5 0.839 2.494 1 94.56 34 ARG B CA 1
ATOM 1490 C C . ARG B 1 34 ? 10.594 1.273 3.469 1 94.56 34 ARG B C 1
ATOM 1492 O O . ARG B 1 34 ? 10.297 1.778 4.555 1 94.56 34 ARG B O 1
ATOM 1499 N N . LYS B 1 35 ? 11.789 1.103 3.057 1 93.81 35 LYS B N 1
ATOM 1500 C CA . LYS B 1 35 ? 12.906 1.513 3.896 1 93.81 35 LYS B CA 1
ATOM 1501 C C . LYS B 1 35 ? 12.914 3.023 4.109 1 93.81 35 LYS B C 1
ATOM 1503 O O . LYS B 1 35 ? 13.109 3.496 5.23 1 93.81 35 LYS B O 1
ATOM 1508 N N . GLY B 1 36 ? 12.727 3.713 3.004 1 94.56 36 GLY B N 1
ATOM 1509 C CA . GLY B 1 36 ? 12.695 5.164 3.102 1 94.56 36 GLY B CA 1
ATOM 1510 C C . GLY B 1 36 ? 11.57 5.676 3.982 1 94.56 36 GLY B C 1
ATOM 1511 O O . GLY B 1 36 ? 11.781 6.559 4.816 1 94.56 36 GLY B O 1
ATOM 1512 N N . ALA B 1 37 ? 10.422 5.125 3.771 1 92.75 37 ALA B N 1
ATOM 1513 C CA . ALA B 1 37 ? 9.273 5.523 4.582 1 92.75 37 ALA B CA 1
ATOM 1514 C C . ALA B 1 37 ? 9.516 5.238 6.059 1 92.75 37 ALA B C 1
ATOM 1516 O O . ALA B 1 37 ? 9.203 6.07 6.918 1 92.75 37 ALA B O 1
ATOM 1517 N N . LYS B 1 38 ? 10.023 4.125 6.312 1 90.75 38 LYS B N 1
ATOM 1518 C CA . LYS B 1 38 ? 10.305 3.754 7.695 1 90.75 38 LYS B CA 1
ATOM 1519 C C . LYS B 1 38 ? 11.273 4.738 8.344 1 90.75 38 LYS B C 1
ATOM 1521 O O . LYS B 1 38 ? 11.086 5.145 9.492 1 90.75 38 LYS B O 1
ATOM 1526 N N . ARG B 1 39 ? 12.234 5.109 7.648 1 91.06 39 ARG B N 1
ATOM 1527 C CA . ARG B 1 39 ? 13.211 6.062 8.164 1 91.06 39 ARG B CA 1
ATOM 1528 C C . ARG B 1 39 ? 12.57 7.434 8.383 1 91.06 39 ARG B C 1
ATOM 1530 O O . ARG B 1 39 ? 12.852 8.102 9.383 1 91.06 39 ARG B O 1
ATOM 1537 N N . LEU B 1 40 ? 11.797 7.832 7.434 1 90.06 40 LEU B N 1
ATOM 1538 C CA . LEU B 1 40 ? 11.133 9.125 7.551 1 90.06 40 LEU B CA 1
ATOM 1539 C C . LEU B 1 40 ? 10.195 9.148 8.758 1 90.06 40 LEU B C 1
ATOM 1541 O O . LEU B 1 40 ? 10.07 10.172 9.43 1 90.06 40 LEU B O 1
ATOM 1545 N N . MET B 1 41 ? 9.562 8.008 8.984 1 86.62 41 MET B N 1
ATOM 1546 C CA . MET B 1 41 ? 8.594 7.918 10.07 1 86.62 41 MET B CA 1
ATOM 1547 C C . MET B 1 41 ? 9.281 8.109 11.422 1 86.62 41 MET B C 1
ATOM 1549 O O . MET B 1 41 ? 8.625 8.414 12.422 1 86.62 41 MET B O 1
ATOM 1553 N N . ARG B 1 42 ? 10.461 7.875 11.461 1 81.06 42 ARG B N 1
ATOM 1554 C CA . ARG B 1 42 ? 11.203 8.102 12.695 1 81.06 42 ARG B CA 1
ATOM 1555 C C . ARG B 1 42 ? 11.375 9.594 12.969 1 81.06 42 ARG B C 1
ATOM 1557 O O . ARG B 1 42 ? 11.5 10.008 14.125 1 81.06 42 ARG B O 1
ATOM 1564 N N . MET B 1 43 ? 11.305 10.305 11.914 1 74.75 43 MET B N 1
ATOM 1565 C CA . MET B 1 43 ? 11.469 11.75 12.047 1 74.75 43 MET B CA 1
ATOM 1566 C C . MET B 1 43 ? 10.109 12.445 12.148 1 74.75 43 MET B C 1
ATOM 1568 O O . MET B 1 43 ? 9.984 13.484 12.797 1 74.75 43 MET B O 1
ATOM 1572 N N . TYR B 1 44 ? 9.242 11.875 11.359 1 72.94 44 TYR B N 1
ATOM 1573 C CA . TYR B 1 44 ? 7.883 12.398 11.328 1 72.94 44 TYR B CA 1
ATOM 1574 C C . TYR B 1 44 ? 6.891 11.383 11.883 1 72.94 44 TYR B C 1
ATOM 1576 O O . TYR B 1 44 ? 6.434 10.492 11.156 1 72.94 44 TYR B O 1
ATOM 1584 N N . PRO B 1 45 ? 6.695 11.578 13.125 1 71.81 45 PRO B N 1
ATOM 1585 C CA . PRO B 1 45 ? 5.816 10.562 13.711 1 71.81 45 PRO B CA 1
ATOM 1586 C C . PRO B 1 45 ? 4.469 10.469 13 1 71.81 45 PRO B C 1
ATOM 1588 O O . PRO B 1 45 ? 3.875 11.492 12.648 1 71.81 45 PRO B O 1
ATOM 1591 N N . VAL B 1 46 ? 4.188 9.266 12.703 1 75.44 46 VAL B N 1
ATOM 1592 C CA . VAL B 1 46 ? 2.889 8.922 12.133 1 75.44 46 VAL B CA 1
ATOM 1593 C C . VAL B 1 46 ? 2.047 8.18 13.164 1 75.44 46 VAL B C 1
ATOM 1595 O O . VAL B 1 46 ? 2.559 7.32 13.891 1 75.44 46 VAL B O 1
ATOM 1598 N N . ARG B 1 47 ? 0.869 8.734 13.352 1 76.31 47 ARG B N 1
ATOM 1599 C CA . ARG B 1 47 ? -0.03 8.086 14.305 1 76.31 47 ARG B CA 1
ATOM 1600 C C . ARG B 1 47 ? -1.299 7.598 13.617 1 76.31 47 ARG B C 1
ATOM 1602 O O . ARG B 1 47 ? -1.733 8.18 12.617 1 76.31 47 ARG B O 1
ATOM 1609 N N . VAL B 1 48 ? -1.75 6.438 14.133 1 74.69 48 VAL B N 1
ATOM 1610 C CA . VAL B 1 48 ? -2.99 5.883 13.609 1 74.69 48 VAL B CA 1
ATOM 1611 C C . VAL B 1 48 ? -4.027 5.781 14.727 1 74.69 48 VAL B C 1
ATOM 1613 O O . VAL B 1 48 ? -3.674 5.676 15.898 1 74.69 48 VAL B O 1
ATOM 1616 N N . CYS B 1 49 ? -5.191 6.062 14.25 1 71.56 49 CYS B N 1
ATOM 1617 C CA . CYS B 1 49 ? -6.258 5.848 15.219 1 71.56 49 CYS B CA 1
ATOM 1618 C C . CYS B 1 49 ? -6.57 4.363 15.367 1 71.56 49 CYS B C 1
ATOM 1620 O O . CYS B 1 49 ? -6.75 3.658 14.375 1 71.56 49 CYS B O 1
ATOM 1622 N N . GLY B 1 50 ? -6.473 3.852 16.547 1 69.25 50 GLY B N 1
ATOM 1623 C CA . GLY B 1 50 ? -6.77 2.451 16.797 1 69.25 50 GLY B CA 1
ATOM 1624 C C . GLY B 1 50 ? -8.227 2.096 16.547 1 69.25 50 GLY B C 1
ATOM 1625 O O . GLY B 1 50 ? -8.578 0.917 16.484 1 69.25 50 GLY B O 1
ATOM 1626 N N . TYR B 1 51 ? -9.008 3.152 16.359 1 65.62 51 TYR B N 1
ATOM 1627 C CA . TYR B 1 51 ? -10.438 2.898 16.297 1 65.62 51 TYR B CA 1
ATOM 1628 C C . TYR B 1 51 ? -11.008 3.283 14.938 1 65.62 51 TYR B C 1
ATOM 1630 O O . TYR B 1 51 ? -12.172 2.992 14.641 1 65.62 51 TYR B O 1
ATOM 1638 N N . CYS B 1 52 ? -10.266 3.986 14.164 1 64.69 52 CYS B N 1
ATOM 1639 C CA . CYS B 1 52 ? -10.711 4.398 12.836 1 64.69 52 CYS B CA 1
ATOM 1640 C C . CYS B 1 52 ? -9.547 4.387 11.844 1 64.69 52 CYS B C 1
ATOM 1642 O O . CYS B 1 52 ? -8.391 4.262 12.242 1 64.69 52 CYS B O 1
ATOM 1644 N N . PRO B 1 53 ? -9.852 4.387 10.586 1 62.88 53 PRO B N 1
ATOM 1645 C CA . PRO B 1 53 ? -8.797 4.277 9.578 1 62.88 53 PRO B CA 1
ATOM 1646 C C . PRO B 1 53 ? -8.008 5.578 9.406 1 62.88 53 PRO B C 1
ATOM 1648 O O . PRO B 1 53 ? -7.184 5.684 8.492 1 62.88 53 PRO B O 1
ATOM 1651 N N . GLU B 1 54 ? -8.094 6.422 10.383 1 65.56 54 GLU B N 1
ATOM 1652 C CA . GLU B 1 54 ? -7.434 7.711 10.203 1 65.56 54 GLU B CA 1
ATOM 1653 C C . GLU B 1 54 ? -5.957 7.633 10.578 1 65.56 54 GLU B C 1
ATOM 1655 O O . GLU B 1 54 ? -5.582 6.926 11.516 1 65.56 54 GLU B O 1
ATOM 1660 N N . ILE B 1 55 ? -5.16 8.242 9.781 1 67.56 55 ILE B N 1
ATOM 1661 C CA . ILE B 1 55 ? -3.719 8.328 10 1 67.56 55 ILE B CA 1
ATOM 1662 C C . ILE B 1 55 ? -3.297 9.797 10.086 1 67.56 55 ILE B C 1
ATOM 1664 O O . ILE B 1 55 ? -3.793 10.633 9.328 1 67.56 55 ILE B O 1
ATOM 1668 N N . HIS B 1 56 ? -2.504 10 11.102 1 70.44 56 HIS B N 1
ATOM 1669 C CA . HIS B 1 56 ? -1.945 11.336 11.266 1 70.44 56 HIS B CA 1
ATOM 1670 C C . HIS B 1 56 ? -0.451 11.352 10.961 1 70.44 56 HIS B C 1
ATOM 1672 O O . HIS B 1 56 ? 0.302 10.523 11.477 1 70.44 56 HIS B O 1
ATOM 1678 N N . VAL B 1 57 ? -0.173 12.219 10.031 1 67.38 57 VAL B N 1
ATOM 1679 C CA . VAL B 1 57 ? 1.233 12.359 9.664 1 67.38 57 VAL B CA 1
ATOM 1680 C C . VAL B 1 57 ? 1.779 13.68 10.203 1 67.38 57 VAL B C 1
ATOM 1682 O O . VAL B 1 57 ? 1.188 14.742 9.977 1 67.38 57 VAL B O 1
ATOM 1685 N N . GLY B 1 58 ? 2.949 13.641 10.945 1 60.84 58 GLY B N 1
ATOM 1686 C CA . GLY B 1 58 ? 3.596 14.844 11.438 1 60.84 58 GLY B CA 1
ATOM 1687 C C . GLY B 1 58 ? 3.373 15.086 12.922 1 60.84 58 GLY B C 1
ATOM 1688 O O . GLY B 1 58 ? 2.629 14.344 13.57 1 60.84 58 GLY B O 1
ATOM 1689 N N . PRO B 1 59 ? 4.266 15.758 13.547 1 54.03 59 PRO B N 1
ATOM 1690 C CA . PRO B 1 59 ? 4.199 16 14.992 1 54.03 59 PRO B CA 1
ATOM 1691 C C . PRO B 1 59 ? 2.816 16.453 15.453 1 54.03 59 PRO B C 1
ATOM 1693 O O . PRO B 1 59 ? 2.439 16.234 16.609 1 54.03 59 PRO B O 1
ATOM 1696 N N . GLN B 1 60 ? 2.236 17.328 14.641 1 49.03 60 GLN B N 1
ATOM 1697 C CA . GLN B 1 60 ? 0.927 17.812 15.07 1 49.03 60 GLN B CA 1
ATOM 1698 C C . GLN B 1 60 ? -0.196 17.047 14.383 1 49.03 60 GLN B C 1
ATOM 1700 O O . GLN B 1 60 ? -1.373 17.359 14.547 1 49.03 60 GLN B O 1
ATOM 1705 N N . GLY B 1 61 ? -0.056 15.688 14.398 1 46.81 61 GLY B N 1
ATOM 1706 C CA . GLY B 1 61 ? -1.062 14.852 13.766 1 46.81 61 GLY B CA 1
ATOM 1707 C C . GLY B 1 61 ? -2.287 15.625 13.312 1 46.81 61 GLY B C 1
ATOM 1708 O O . GLY B 1 61 ? -2.652 16.625 13.922 1 46.81 61 GLY B O 1
ATOM 1709 N N . HIS B 1 62 ? -2.527 15.625 12.047 1 46.47 62 HIS B N 1
ATOM 1710 C CA . HIS B 1 62 ? -3.668 16.391 11.547 1 46.47 62 HIS B CA 1
ATOM 1711 C C . HIS B 1 62 ? -4.957 15.969 12.242 1 46.47 62 HIS B C 1
ATOM 1713 O O . HIS B 1 62 ? -5.223 14.773 12.398 1 46.47 62 HIS B O 1
ATOM 1719 N N . LYS B 1 63 ? -5.238 16.672 13.281 1 42.41 63 LYS B N 1
ATOM 1720 C CA . LYS B 1 63 ? -6.516 16.453 13.961 1 42.41 63 LYS B CA 1
ATOM 1721 C C . LYS B 1 63 ? -7.664 16.375 12.961 1 42.41 63 LYS B C 1
ATOM 1723 O O . LYS B 1 63 ? -8.281 17.391 12.633 1 42.41 63 LYS B O 1
ATOM 1728 N N . ALA B 1 64 ? -7.324 16.109 11.82 1 38.81 64 ALA B N 1
ATOM 1729 C CA . ALA B 1 64 ? -8.57 16.125 11.062 1 38.81 64 ALA B CA 1
ATOM 1730 C C . ALA B 1 64 ? -9.484 14.969 11.469 1 38.81 64 ALA B C 1
ATOM 1732 O O . ALA B 1 64 ? -9.047 13.812 11.523 1 38.81 64 ALA B O 1
ATOM 1733 N N . GLN B 1 65 ? -10.328 15.336 12.32 1 35.84 65 GLN B N 1
ATOM 1734 C CA . GLN B 1 65 ? -11.438 14.438 12.633 1 35.84 65 GLN B CA 1
ATOM 1735 C C . GLN B 1 65 ? -12.102 13.93 11.352 1 35.84 65 GLN B C 1
ATOM 1737 O O . GLN B 1 65 ? -12.523 14.727 10.508 1 35.84 65 GLN B O 1
ATOM 1742 N N . SER B 1 66 ? -11.516 13.07 10.719 1 39.62 66 SER B N 1
ATOM 1743 C CA . SER B 1 66 ? -12.328 12.516 9.633 1 39.62 66 SER B CA 1
ATOM 1744 C C . SER B 1 66 ? -13.734 12.18 10.117 1 39.62 66 SER B C 1
ATOM 1746 O O . SER B 1 66 ? -13.898 11.508 11.141 1 39.62 66 SER B O 1
ATOM 1748 N N . GLY B 1 67 ? -14.5 13.125 10.055 1 38.81 67 GLY B N 1
ATOM 1749 C CA . GLY B 1 67 ? -15.906 12.961 10.391 1 38.81 67 GLY B CA 1
ATOM 1750 C C . GLY B 1 67 ? -16.469 11.617 9.945 1 38.81 67 GLY B C 1
ATOM 1751 O O . GLY B 1 67 ? -17.609 11.273 10.289 1 38.81 67 GLY B O 1
ATOM 1752 N N . ALA B 1 68 ? -15.945 11.164 8.977 1 39.03 68 ALA B N 1
ATOM 1753 C CA . ALA B 1 68 ? -16.781 10.047 8.531 1 39.03 68 ALA B CA 1
ATOM 1754 C C . ALA B 1 68 ? -16.953 9.016 9.641 1 39.03 68 ALA B C 1
ATOM 1756 O O . ALA B 1 68 ? -17.969 8.336 9.719 1 39.03 68 ALA B O 1
ATOM 1757 N N . HIS B 1 69 ? -15.836 8.375 10.023 1 41.47 69 HIS B N 1
ATOM 1758 C CA . HIS B 1 69 ? -16.188 7.25 10.883 1 41.47 69 HIS B CA 1
ATOM 1759 C C . HIS B 1 69 ? -16.344 7.695 12.336 1 41.47 69 HIS B C 1
ATOM 1761 O O . HIS B 1 69 ? -15.422 8.266 12.914 1 41.47 69 HIS B O 1
ATOM 1767 N N . LYS B 1 70 ? -17.531 8.102 12.633 1 43.38 70 LYS B N 1
ATOM 1768 C CA . LYS B 1 70 ? -17.922 8.195 14.039 1 43.38 70 LYS B CA 1
ATOM 1769 C C . LYS B 1 70 ? -17.188 7.145 14.875 1 43.38 70 LYS B C 1
ATOM 1771 O O . LYS B 1 70 ? -17.156 5.969 14.508 1 43.38 70 LYS B O 1
ATOM 1776 N N . HIS B 1 71 ? -16.031 7.48 15.375 1 47.72 71 HIS B N 1
ATOM 1777 C CA . HIS B 1 71 ? -15.438 6.609 16.391 1 47.72 71 HIS B CA 1
ATOM 1778 C C . HIS B 1 71 ? -16.438 6.336 17.516 1 47.72 71 HIS B C 1
ATOM 1780 O O . HIS B 1 71 ? -16.578 7.148 18.438 1 47.72 71 HIS B O 1
ATOM 1786 N N . GLN B 1 72 ? -17.391 5.73 17.047 1 47.44 72 GLN B N 1
ATOM 1787 C CA . GLN B 1 72 ? -18.484 5.391 17.938 1 47.44 72 GLN B CA 1
ATOM 1788 C C . GLN B 1 72 ? -17.984 5.078 19.344 1 47.44 72 GLN B C 1
ATOM 1790 O O . GLN B 1 72 ? -18.641 5.406 20.344 1 47.44 72 GLN B O 1
ATOM 1795 N N . GLN B 1 73 ? -16.844 4.402 19.375 1 49.97 73 GLN B N 1
ATOM 1796 C CA . GLN B 1 73 ? -16.625 3.748 20.672 1 49.97 73 GLN B CA 1
ATOM 1797 C C . GLN B 1 73 ? -16.109 4.738 21.703 1 49.97 73 GLN B C 1
ATOM 1799 O O . GLN B 1 73 ? -16.156 4.469 22.906 1 49.97 73 GLN B O 1
ATOM 1804 N N . ARG B 1 74 ? -15.68 5.742 21.281 1 55.03 74 ARG B N 1
ATOM 1805 C CA . ARG B 1 74 ? -15.117 6.539 22.375 1 55.03 74 ARG B CA 1
ATOM 1806 C C . ARG B 1 74 ? -15.516 8.008 22.234 1 55.03 74 ARG B C 1
ATOM 1808 O O . ARG B 1 74 ? -14.695 8.898 22.469 1 55.03 74 ARG B O 1
ATOM 1815 N N . ASN B 1 75 ? -16.797 8.109 22.219 1 56.25 75 ASN B N 1
ATOM 1816 C CA . ASN B 1 75 ? -17.359 9.453 22.219 1 56.25 75 ASN B CA 1
ATOM 1817 C C . ASN B 1 75 ? -16.703 10.336 21.172 1 56.25 75 ASN B C 1
ATOM 1819 O O . ASN B 1 75 ? -16.344 11.484 21.438 1 56.25 75 ASN B O 1
ATOM 1823 N N . GLY B 1 76 ? -16.312 9.703 20.141 1 58.41 76 GLY B N 1
ATOM 1824 C CA . GLY B 1 76 ? -15.828 10.508 19.031 1 58.41 76 GLY B CA 1
ATOM 1825 C C . GLY B 1 76 ? -14.352 10.828 19.141 1 58.41 76 GLY B C 1
ATOM 1826 O O . GLY B 1 76 ? -13.82 11.609 18.344 1 58.41 76 GLY B O 1
ATOM 1827 N N . GLN B 1 77 ? -13.695 10.188 20.266 1 66 77 GLN B N 1
ATOM 1828 C CA . GLN B 1 77 ? -12.289 10.5 20.469 1 66 77 GLN B CA 1
ATOM 1829 C C . GLN B 1 77 ? -11.391 9.508 19.734 1 66 77 GLN B C 1
ATOM 1831 O O . GLN B 1 77 ? -11.727 8.328 19.609 1 66 77 GLN B O 1
ATOM 1836 N N . HIS B 1 78 ? -10.289 10.031 19.188 1 71.31 78 HIS B N 1
ATOM 1837 C CA . HIS B 1 78 ? -9.281 9.188 18.562 1 71.31 78 HIS B CA 1
ATOM 1838 C C . HIS B 1 78 ? -8.359 8.562 19.594 1 71.31 78 HIS B C 1
ATOM 1840 O O . HIS B 1 78 ? -8.086 9.172 20.641 1 71.31 78 HIS B O 1
ATOM 1846 N N . GLY B 1 79 ? -8.07 7.16 19.438 1 72.38 79 GLY B N 1
ATOM 1847 C CA . GLY B 1 79 ? -6.984 6.504 20.141 1 72.38 79 GLY B CA 1
ATOM 1848 C C . GLY B 1 79 ? -5.703 6.426 19.344 1 72.38 79 GLY B C 1
ATOM 1849 O O . GLY B 1 79 ? -5.395 5.387 18.75 1 72.38 79 GLY B O 1
ATOM 1850 N N . TRP B 1 80 ? -4.988 7.531 19.406 1 73 80 TRP B N 1
ATOM 1851 C CA . TRP B 1 80 ? -3.789 7.625 18.578 1 73 80 TRP B CA 1
ATOM 1852 C C . TRP B 1 80 ? -2.689 6.711 19.109 1 73 80 TRP B C 1
ATOM 1854 O O . TRP B 1 80 ? -2.414 6.695 20.312 1 73 80 TRP B O 1
ATOM 1864 N N . GLN B 1 81 ? -2.238 5.848 18.234 1 76.56 81 GLN B N 1
ATOM 1865 C CA . GLN B 1 81 ? -1.138 4.945 18.562 1 76.56 81 GLN B CA 1
ATOM 1866 C C . GLN B 1 81 ? 0.006 5.094 17.562 1 76.56 81 GLN B C 1
ATOM 1868 O O . GLN B 1 81 ? -0.193 5.586 16.453 1 76.56 81 GLN B O 1
ATOM 1873 N N . SER B 1 82 ? 1.148 4.746 18.125 1 76.5 82 SER B N 1
ATOM 1874 C CA . SER B 1 82 ? 2.287 4.738 17.219 1 76.5 82 SER B CA 1
ATOM 1875 C C . SER B 1 82 ? 2.076 3.748 16.078 1 76.5 82 SER B C 1
ATOM 1877 O O . SER B 1 82 ? 1.381 2.744 16.234 1 76.5 82 SER B O 1
ATOM 1879 N N . THR B 1 83 ? 2.58 4.301 14.953 1 72.62 83 THR B N 1
ATOM 1880 C CA . THR B 1 83 ? 2.301 3.539 13.742 1 72.62 83 THR B CA 1
ATOM 1881 C C . THR B 1 83 ? 3.545 2.791 13.273 1 72.62 83 THR B C 1
ATOM 1883 O O . THR B 1 83 ? 4.668 3.16 13.625 1 72.62 83 THR B O 1
ATOM 1886 N N . ILE B 1 84 ? 3.223 1.684 12.742 1 76 84 ILE B N 1
ATOM 1887 C CA . ILE B 1 84 ? 4.238 0.936 12 1 76 84 ILE B CA 1
ATOM 1888 C C . ILE B 1 84 ? 4.055 1.16 10.5 1 76 84 ILE B C 1
ATOM 1890 O O . ILE B 1 84 ? 3.037 1.705 10.07 1 76 84 ILE B O 1
ATOM 1894 N N . LEU B 1 85 ? 5.066 0.829 9.766 1 82.94 85 LEU B N 1
ATOM 1895 C CA . LEU B 1 85 ? 5.086 1.052 8.32 1 82.94 85 LEU B CA 1
ATOM 1896 C C . LEU B 1 85 ? 3.842 0.462 7.664 1 82.94 85 LEU B C 1
ATOM 1898 O O . LEU B 1 85 ? 3.266 1.068 6.758 1 82.94 85 LEU B O 1
ATOM 1902 N N . ASP B 1 86 ? 3.379 -0.645 8.141 1 82.31 86 ASP B N 1
ATOM 1903 C CA . ASP B 1 86 ? 2.252 -1.341 7.531 1 82.31 86 ASP B CA 1
ATOM 1904 C C . ASP B 1 86 ? 0.949 -0.575 7.75 1 82.31 86 ASP B C 1
ATOM 1906 O O . ASP B 1 86 ? -0.052 -0.838 7.082 1 82.31 86 ASP B O 1
ATOM 1910 N N . ASP B 1 87 ? 0.955 0.338 8.633 1 78.56 87 ASP B N 1
ATOM 1911 C CA . ASP B 1 87 ? -0.207 1.204 8.812 1 78.56 87 ASP B CA 1
ATOM 1912 C C . ASP B 1 87 ? -0.262 2.277 7.723 1 78.56 87 ASP B C 1
ATOM 1914 O O . ASP B 1 87 ? -1.345 2.729 7.344 1 78.56 87 ASP B O 1
ATOM 1918 N N . LEU B 1 88 ? 0.923 2.664 7.258 1 80.69 88 LEU B N 1
ATOM 1919 C CA . LEU B 1 88 ? 1.027 3.684 6.219 1 80.69 88 LEU B CA 1
ATOM 1920 C C . LEU B 1 88 ? 0.771 3.086 4.84 1 80.69 88 LEU B C 1
ATOM 1922 O O . LEU B 1 88 ? 0.058 3.674 4.023 1 80.69 88 LEU B O 1
ATOM 1926 N N . ILE B 1 89 ? 1.387 1.942 4.668 1 82.94 89 ILE B N 1
ATOM 1927 C CA . ILE B 1 89 ? 1.25 1.198 3.422 1 82.94 89 ILE B CA 1
ATOM 1928 C C . ILE B 1 89 ? 0.84 -0.241 3.721 1 82.94 89 ILE B C 1
ATOM 1930 O O . ILE B 1 89 ? 1.684 -1.141 3.752 1 82.94 89 ILE B O 1
ATOM 1934 N N . PRO B 1 90 ? -0.386 -0.362 3.834 1 78.19 90 PRO B N 1
ATOM 1935 C CA . PRO B 1 90 ? -0.814 -1.725 4.16 1 78.19 90 PRO B CA 1
ATOM 1936 C C . PRO B 1 90 ? -0.616 -2.699 3.002 1 78.19 90 PRO B C 1
ATOM 1938 O O . PRO B 1 90 ? -1.167 -2.496 1.918 1 78.19 90 PRO B O 1
ATOM 1941 N N . PRO B 1 91 ? 0.189 -3.723 3.316 1 80.12 91 PRO B N 1
ATOM 1942 C CA . PRO B 1 91 ? 0.324 -4.73 2.264 1 80.12 91 PRO B CA 1
ATOM 1943 C C . PRO B 1 91 ? -0.903 -5.633 2.146 1 80.12 91 PRO B C 1
ATOM 1945 O O . PRO B 1 91 ? -1.544 -5.941 3.156 1 80.12 91 PRO B O 1
ATOM 1948 N N . ARG B 1 92 ? -1.261 -5.938 0.968 1 80.56 92 ARG B N 1
ATOM 1949 C CA . ARG B 1 92 ? -2.236 -7 0.741 1 80.56 92 ARG B CA 1
ATOM 1950 C C . ARG B 1 92 ? -1.547 -8.352 0.591 1 80.56 92 ARG B C 1
ATOM 1952 O O . ARG B 1 92 ? -0.83 -8.586 -0.385 1 80.56 92 ARG B O 1
ATOM 1959 N N . PHE B 1 93 ? -1.797 -9.164 1.56 1 82.06 93 PHE B N 1
ATOM 1960 C CA . PHE B 1 93 ? -1.147 -10.469 1.512 1 82.06 93 PHE B CA 1
ATOM 1961 C C . PHE B 1 93 ? -1.953 -11.445 0.662 1 82.06 93 PHE B C 1
ATOM 1963 O O . PHE B 1 93 ? -3.184 -11.453 0.719 1 82.06 93 PHE B O 1
ATOM 1970 N N . VAL B 1 94 ? -1.206 -12.266 -0.047 1 80.12 94 VAL B N 1
ATOM 1971 C CA . VAL B 1 94 ? -1.792 -13.312 -0.873 1 80.12 94 VAL B CA 1
ATOM 1972 C C . VAL B 1 94 ? -1.056 -14.625 -0.635 1 80.12 94 VAL B C 1
ATOM 1974 O O . VAL B 1 94 ? 0.068 -14.633 -0.127 1 80.12 94 VAL B O 1
ATOM 1977 N N . TRP B 1 95 ? -1.751 -15.617 -0.975 1 80.19 95 TRP B N 1
ATOM 1978 C CA . TRP B 1 95 ? -1.087 -16.906 -0.895 1 80.19 95 TRP B CA 1
ATOM 1979 C C . TRP B 1 95 ? 0.035 -17.016 -1.923 1 80.19 95 TRP B C 1
ATOM 1981 O O . TRP B 1 95 ? -0.131 -16.609 -3.074 1 80.19 95 TRP B O 1
ATOM 1991 N N . HIS B 1 96 ? 1.132 -17.453 -1.462 1 83.25 96 HIS B N 1
ATOM 1992 C CA . HIS B 1 96 ? 2.215 -17.75 -2.396 1 83.25 96 HIS B CA 1
ATOM 1993 C C . HIS B 1 96 ? 1.92 -19 -3.213 1 83.25 96 HIS B C 1
ATOM 1995 O O . HIS B 1 96 ? 1.579 -20.047 -2.652 1 83.25 96 HIS B O 1
ATOM 2001 N N . VAL B 1 97 ? 2.064 -18.859 -4.477 1 77 97 VAL B N 1
ATOM 2002 C CA . VAL B 1 97 ? 1.904 -20 -5.371 1 77 97 VAL B CA 1
ATOM 2003 C C . VAL B 1 97 ? 3.275 -20.547 -5.773 1 77 97 VAL B C 1
ATOM 2005 O O . VAL B 1 97 ? 4.008 -19.891 -6.52 1 77 97 VAL B O 1
ATOM 2008 N N . PRO B 1 98 ? 3.521 -21.719 -5.289 1 76.19 98 PRO B N 1
ATOM 2009 C CA . PRO B 1 98 ? 4.855 -22.25 -5.57 1 76.19 98 PRO B CA 1
ATOM 2010 C C . PRO B 1 98 ? 5.117 -22.438 -7.062 1 76.19 98 PRO B C 1
ATOM 2012 O O . PRO B 1 98 ? 6.238 -22.219 -7.531 1 76.19 98 PRO B O 1
ATOM 2015 N N . ASP B 1 99 ? 4.09 -22.812 -7.777 1 72.25 99 ASP B N 1
ATOM 2016 C CA . ASP B 1 99 ? 4.18 -23.016 -9.219 1 72.25 99 ASP B CA 1
ATOM 2017 C C . ASP B 1 99 ? 2.934 -22.484 -9.93 1 72.25 99 ASP B C 1
ATOM 2019 O O . ASP B 1 99 ? 1.859 -23.078 -9.828 1 72.25 99 ASP B O 1
ATOM 2023 N N . VAL B 1 100 ? 3.158 -21.469 -10.719 1 68.06 100 VAL B N 1
ATOM 2024 C CA . VAL B 1 100 ? 2.023 -20.812 -11.359 1 68.06 100 VAL B CA 1
ATOM 2025 C C . VAL B 1 100 ? 1.413 -21.75 -12.406 1 68.06 100 VAL B C 1
ATOM 2027 O O . VAL B 1 100 ? 0.23 -21.641 -12.727 1 68.06 100 VAL B O 1
ATOM 2030 N N . ASN B 1 101 ? 2.227 -22.562 -12.898 1 67.62 101 ASN B N 1
ATOM 2031 C CA . ASN B 1 101 ? 1.749 -23.5 -13.898 1 67.62 101 ASN B CA 1
ATOM 2032 C C . ASN B 1 101 ? 1.3 -24.812 -13.258 1 67.62 101 ASN B C 1
ATOM 2034 O O . ASN B 1 101 ? 0.91 -25.75 -13.961 1 67.62 101 ASN B O 1
ATOM 2038 N N . GLY B 1 102 ? 1.393 -24.875 -12 1 69.31 102 GLY B N 1
ATOM 2039 C CA . GLY B 1 102 ? 1.001 -26.078 -11.273 1 69.31 102 GLY B CA 1
ATOM 2040 C C . GLY B 1 102 ? -0.469 -26.094 -10.898 1 69.31 102 GLY B C 1
ATOM 2041 O O . GLY B 1 102 ? -1.239 -25.25 -11.344 1 69.31 102 GLY B O 1
ATOM 2042 N N . PRO B 1 103 ? -0.835 -27.219 -10.273 1 70 103 PRO B N 1
ATOM 2043 C CA . PRO B 1 103 ? -2.223 -27.312 -9.812 1 70 103 PRO B CA 1
ATOM 2044 C C . PRO B 1 103 ? -2.607 -26.188 -8.859 1 70 103 PRO B C 1
ATOM 2046 O O . PRO B 1 103 ? -1.735 -25.578 -8.234 1 70 103 PRO B O 1
ATOM 2049 N N . PRO B 1 104 ? -3.848 -25.891 -8.82 1 72.19 104 PRO B N 1
ATOM 2050 C CA . PRO B 1 104 ? -4.309 -24.875 -7.871 1 72.19 104 PRO B CA 1
ATOM 2051 C C . PRO B 1 104 ? -4.043 -25.266 -6.418 1 72.19 104 PRO B C 1
ATOM 2053 O O . PRO B 1 104 ? -3.883 -26.453 -6.113 1 72.19 104 PRO B O 1
ATOM 2056 N N . LEU B 1 105 ? -4.02 -24.25 -5.59 1 75.44 105 LEU B N 1
ATOM 2057 C CA . LEU B 1 105 ? -3.846 -24.484 -4.16 1 75.44 105 LEU B CA 1
ATOM 2058 C C . LEU B 1 105 ? -5.051 -25.219 -3.578 1 75.44 105 LEU B C 1
ATOM 2060 O O . LEU B 1 105 ? -6.191 -24.953 -3.973 1 75.44 105 LEU B O 1
ATOM 2064 N N . GLU B 1 106 ? -4.75 -26.109 -2.707 1 73.81 106 GLU B N 1
ATOM 2065 C CA . GLU B 1 106 ? -5.793 -26.891 -2.055 1 73.81 106 GLU B CA 1
ATOM 2066 C C . GLU B 1 106 ? -6.102 -26.359 -0.662 1 73.81 106 GLU B C 1
ATOM 2068 O O . GLU B 1 106 ? -5.188 -26.094 0.122 1 73.81 106 GLU B O 1
ATOM 2073 N N . ARG B 1 107 ? -7.309 -26.219 -0.388 1 73.5 107 ARG B N 1
ATOM 2074 C CA . ARG B 1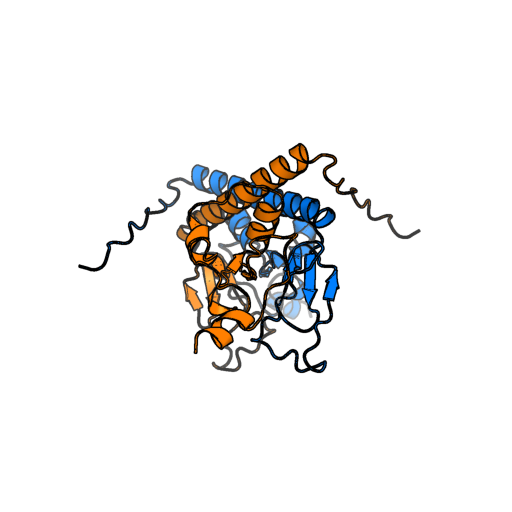 107 ? -7.742 -25.672 0.894 1 73.5 107 ARG B CA 1
ATOM 2075 C C . ARG B 1 107 ? -7.223 -26.516 2.053 1 73.5 107 ARG B C 1
ATOM 2077 O O . ARG B 1 107 ? -6.848 -25.984 3.098 1 73.5 107 ARG B O 1
ATOM 2084 N N . GLU B 1 108 ? -7.254 -27.797 1.831 1 77.12 108 GLU B N 1
ATOM 2085 C CA . GLU B 1 108 ? -6.844 -28.734 2.879 1 77.12 108 GLU B CA 1
ATOM 2086 C C . GLU B 1 108 ? -5.371 -28.547 3.23 1 77.12 108 GLU B C 1
ATOM 2088 O O . GLU B 1 108 ? -4.926 -28.984 4.297 1 77.12 108 GLU B O 1
ATOM 2093 N N . LEU B 1 109 ? -4.621 -27.953 2.359 1 80.12 109 LEU B N 1
ATOM 2094 C CA . LEU B 1 109 ? -3.186 -27.797 2.561 1 80.12 109 LEU B CA 1
ATOM 2095 C C . LEU B 1 109 ? -2.846 -26.359 2.926 1 80.12 109 LEU B C 1
ATOM 2097 O O . LEU B 1 109 ? -1.695 -25.922 2.795 1 80.12 109 LEU B O 1
ATOM 2101 N N . LYS B 1 110 ? -3.684 -25.594 3.391 1 79.5 110 LYS B N 1
ATOM 2102 C CA . LYS B 1 110 ? -3.529 -24.172 3.645 1 79.5 110 LYS B CA 1
ATOM 2103 C C . LYS B 1 110 ? -2.416 -23.906 4.656 1 79.5 110 LYS B C 1
ATOM 2105 O O . LYS B 1 110 ? -1.731 -22.875 4.586 1 79.5 110 LYS B O 1
ATOM 2110 N N . ASP B 1 111 ? -2.275 -24.844 5.527 1 81.62 111 ASP B N 1
ATOM 2111 C CA . ASP B 1 111 ? -1.289 -24.656 6.586 1 81.62 111 ASP B CA 1
ATOM 2112 C C . ASP B 1 111 ? 0.132 -24.797 6.047 1 81.62 111 ASP B C 1
ATOM 2114 O O . ASP B 1 111 ? 1.095 -24.406 6.707 1 81.62 111 ASP B O 1
ATOM 2118 N N . PHE B 1 112 ? 0.171 -25.312 4.895 1 85.31 112 PHE B N 1
ATOM 2119 C CA . PHE B 1 112 ? 1.487 -25.531 4.305 1 85.31 112 PHE B CA 1
ATOM 2120 C C . PHE B 1 112 ? 1.846 -24.391 3.354 1 85.31 112 PHE B C 1
ATOM 2122 O O . PHE B 1 112 ? 2.998 -24.281 2.932 1 85.31 112 PHE B O 1
ATOM 2129 N N . TYR B 1 113 ? 0.845 -23.594 3.057 1 82.06 113 TYR B N 1
ATOM 2130 C CA . TYR B 1 113 ? 1.087 -22.484 2.143 1 82.06 113 TYR B CA 1
ATOM 2131 C C . TYR B 1 113 ? 1.507 -21.234 2.906 1 82.06 113 TYR B C 1
ATOM 2133 O O . TYR B 1 113 ? 1.054 -21 4.031 1 82.06 113 TYR B O 1
ATOM 2141 N N . GLY B 1 114 ? 2.428 -20.547 2.307 1 84.75 114 GLY B N 1
ATOM 2142 C CA . GLY B 1 114 ? 2.801 -19.25 2.852 1 84.75 114 GLY B CA 1
ATOM 2143 C C . GLY B 1 114 ? 2.121 -18.094 2.152 1 84.75 114 GLY B C 1
ATOM 2144 O O . GLY B 1 114 ? 1.304 -18.297 1.252 1 84.75 114 GLY B O 1
ATOM 2145 N N . LYS B 1 115 ? 2.371 -16.938 2.664 1 87.12 115 LYS B N 1
ATOM 2146 C CA . LYS B 1 115 ? 1.794 -15.719 2.1 1 87.12 115 LYS B CA 1
ATOM 2147 C C . LYS B 1 115 ? 2.871 -14.672 1.833 1 87.12 115 LYS B C 1
ATOM 2149 O O . LYS B 1 115 ? 3.969 -14.75 2.389 1 87.12 115 LYS B O 1
ATOM 2154 N N . ALA B 1 116 ? 2.535 -13.789 0.953 1 87.88 116 ALA B N 1
ATOM 2155 C CA . ALA B 1 116 ? 3.398 -12.648 0.645 1 87.88 116 ALA B CA 1
ATOM 2156 C C . ALA B 1 116 ? 2.572 -11.43 0.254 1 87.88 116 ALA B C 1
ATOM 2158 O O . ALA B 1 116 ? 1.411 -11.555 -0.142 1 87.88 116 ALA B O 1
ATOM 2159 N N . PRO B 1 117 ? 3.236 -10.25 0.418 1 88.31 117 PRO B N 1
ATOM 2160 C CA . PRO B 1 117 ? 2.57 -9.094 -0.189 1 88.31 117 PRO B CA 1
ATOM 2161 C C . PRO B 1 117 ? 2.314 -9.281 -1.683 1 88.31 117 PRO B C 1
ATOM 2163 O O . PRO B 1 117 ? 3.156 -9.836 -2.395 1 88.31 117 PRO B O 1
ATOM 2166 N N . ALA B 1 118 ? 1.215 -8.805 -2.084 1 86.31 118 ALA B N 1
ATOM 2167 C CA . ALA B 1 118 ? 0.769 -9.039 -3.455 1 86.31 118 ALA B CA 1
ATOM 2168 C C . ALA B 1 118 ? 1.806 -8.547 -4.461 1 86.31 118 ALA B C 1
ATOM 2170 O O . ALA B 1 118 ? 2.062 -9.211 -5.469 1 86.31 118 ALA B O 1
ATOM 2171 N N . VAL B 1 119 ? 2.379 -7.398 -4.172 1 90.12 119 VAL B N 1
ATOM 2172 C CA . VAL B 1 119 ? 3.365 -6.844 -5.094 1 90.12 119 VAL B CA 1
ATOM 2173 C C . VAL B 1 119 ? 4.594 -7.75 -5.145 1 90.12 119 VAL B C 1
ATOM 2175 O O . VAL B 1 119 ? 5.195 -7.93 -6.203 1 90.12 119 VAL B O 1
ATOM 2178 N N . VAL B 1 120 ? 4.949 -8.297 -4.02 1 91.44 120 VAL B N 1
ATOM 2179 C CA . VAL B 1 120 ? 6.09 -9.203 -3.953 1 91.44 120 VAL B CA 1
ATOM 2180 C C . VAL B 1 120 ? 5.785 -10.477 -4.734 1 91.44 120 VAL B C 1
ATOM 2182 O O . VAL B 1 120 ? 6.598 -10.93 -5.543 1 91.44 120 VAL B O 1
ATOM 2185 N N . GLU B 1 121 ? 4.664 -11.008 -4.5 1 88.31 121 GLU B N 1
ATOM 2186 C CA . GLU B 1 121 ? 4.238 -12.211 -5.215 1 88.31 121 GLU B CA 1
ATOM 2187 C C . GLU B 1 121 ? 4.227 -11.977 -6.723 1 88.31 121 GLU B C 1
ATOM 2189 O O . GLU B 1 121 ? 4.695 -12.82 -7.488 1 88.31 121 GLU B O 1
ATOM 2194 N N . LEU B 1 122 ? 3.693 -10.859 -7.172 1 87.56 122 LEU B N 1
ATOM 2195 C CA . LEU B 1 122 ? 3.646 -10.492 -8.578 1 87.56 122 LEU B CA 1
ATOM 2196 C C . LEU B 1 122 ? 5.047 -10.484 -9.188 1 87.56 122 LEU B C 1
ATOM 2198 O O . LEU B 1 122 ? 5.266 -11.055 -10.258 1 87.56 122 LEU B O 1
ATOM 2202 N N . CYS B 1 123 ? 5.914 -9.898 -8.461 1 92.06 123 CYS B N 1
ATOM 2203 C CA . CYS B 1 123 ? 7.273 -9.758 -8.961 1 92.06 123 CYS B CA 1
ATOM 2204 C C . CYS B 1 123 ? 7.98 -11.102 -9.008 1 92.06 123 CYS B C 1
ATOM 2206 O O . CYS B 1 123 ? 8.688 -11.406 -9.969 1 92.06 123 CYS B O 1
ATOM 2208 N N . ILE B 1 124 ? 7.789 -11.906 -7.992 1 90.25 124 ILE B N 1
ATOM 2209 C CA . ILE B 1 124 ? 8.445 -13.203 -7.918 1 90.25 124 ILE B CA 1
ATOM 2210 C C . ILE B 1 124 ? 7.914 -14.117 -9.023 1 90.25 124 ILE B C 1
ATOM 2212 O O . ILE B 1 124 ? 8.68 -14.836 -9.664 1 90.25 124 ILE B O 1
ATOM 2216 N N . GLN B 1 125 ? 6.664 -14.039 -9.234 1 85.81 125 GLN B N 1
ATOM 2217 C CA . GLN B 1 125 ? 6.062 -14.852 -10.289 1 85.81 125 GLN B CA 1
ATOM 2218 C C . GLN B 1 125 ? 6.551 -14.422 -11.664 1 85.81 125 GLN B C 1
ATOM 2220 O O . GLN B 1 125 ? 6.645 -15.234 -12.586 1 85.81 125 GLN B O 1
ATOM 2225 N N . ALA B 1 126 ? 6.891 -13.164 -11.766 1 87.19 126 ALA B N 1
ATOM 2226 C CA . ALA B 1 126 ? 7.371 -12.633 -13.039 1 87.19 126 ALA B CA 1
ATOM 2227 C C . ALA B 1 126 ? 8.859 -12.922 -13.227 1 87.19 126 ALA B C 1
ATOM 2229 O O . ALA B 1 126 ? 9.43 -12.609 -14.273 1 87.19 126 ALA B O 1
ATOM 2230 N N . GLY B 1 127 ? 9.492 -13.477 -12.148 1 88.69 127 GLY B N 1
ATOM 2231 C CA . GLY B 1 127 ? 10.844 -13.961 -12.336 1 88.69 127 GLY B CA 1
ATOM 2232 C C . GLY B 1 127 ? 11.867 -13.234 -11.477 1 88.69 127 GLY B C 1
ATOM 2233 O O . GLY B 1 127 ? 13.055 -13.547 -11.523 1 88.69 127 GLY B O 1
ATOM 2234 N N . ALA B 1 128 ? 11.438 -12.273 -10.711 1 93.81 128 ALA B N 1
ATOM 2235 C CA . ALA B 1 128 ? 12.367 -11.586 -9.828 1 93.81 128 ALA B CA 1
ATOM 2236 C C . ALA B 1 128 ? 12.914 -12.531 -8.758 1 93.81 128 ALA B C 1
ATOM 2238 O O . ALA B 1 128 ? 12.227 -13.469 -8.344 1 93.81 128 ALA B O 1
ATOM 2239 N N . ASP B 1 129 ? 14.148 -12.164 -8.336 1 94.12 129 ASP B N 1
ATOM 2240 C CA . ASP B 1 129 ? 14.719 -12.914 -7.223 1 94.12 129 ASP B CA 1
ATOM 2241 C C . ASP B 1 129 ? 13.969 -12.633 -5.922 1 94.12 129 ASP B C 1
ATOM 2243 O O . ASP B 1 129 ? 13.578 -11.5 -5.66 1 94.12 129 ASP B O 1
ATOM 2247 N N . LEU B 1 130 ? 13.867 -13.672 -5.199 1 91.56 130 LEU B N 1
ATOM 2248 C CA . LEU B 1 130 ? 13.148 -13.562 -3.934 1 91.56 130 LEU B CA 1
ATOM 2249 C C . LEU B 1 130 ? 14.039 -12.969 -2.848 1 91.56 130 LEU B C 1
ATOM 2251 O O . LEU B 1 130 ? 15.062 -13.555 -2.482 1 91.56 130 LEU B O 1
ATOM 2255 N N . PRO B 1 131 ? 13.602 -11.859 -2.307 1 92.62 131 PRO B N 1
ATOM 2256 C CA . PRO B 1 131 ? 14.352 -11.352 -1.156 1 92.62 131 PRO B CA 1
ATOM 2257 C C . PRO B 1 131 ? 14.266 -12.281 0.055 1 92.62 131 PRO B C 1
ATOM 2259 O O . PRO B 1 131 ? 13.227 -12.891 0.3 1 92.62 131 PRO B O 1
ATOM 2262 N N . GLU B 1 132 ? 15.312 -12.266 0.88 1 92.19 132 GLU B N 1
ATOM 2263 C CA . GLU B 1 132 ? 15.445 -13.18 2.012 1 92.19 132 GLU B CA 1
ATOM 2264 C C . GLU B 1 132 ? 14.344 -12.945 3.043 1 92.19 132 GLU B C 1
ATOM 2266 O O . GLU B 1 132 ? 13.828 -13.891 3.641 1 92.19 132 GLU B O 1
ATOM 2271 N N . GLN B 1 133 ? 13.93 -11.82 3.184 1 91.81 133 GLN B N 1
ATOM 2272 C CA . GLN B 1 133 ? 13.016 -11.438 4.258 1 91.81 133 GLN B CA 1
ATOM 2273 C C . GLN B 1 133 ? 11.633 -12.047 4.043 1 91.81 133 GLN B C 1
ATOM 2275 O O . GLN B 1 133 ? 10.836 -12.141 4.977 1 91.81 133 GLN B O 1
ATOM 2280 N N . TYR B 1 134 ? 11.328 -12.523 2.84 1 92.44 134 TYR B N 1
ATOM 2281 C CA . TYR B 1 134 ? 9.984 -13.031 2.582 1 92.44 134 TYR B CA 1
ATOM 2282 C C . TYR B 1 134 ? 9.969 -14.555 2.592 1 92.44 134 TYR B C 1
ATOM 2284 O O . TYR B 1 134 ? 8.906 -15.172 2.525 1 92.44 134 TYR B O 1
ATOM 2292 N N . LYS B 1 135 ? 11.039 -15.188 2.684 1 90.56 135 LYS B N 1
ATOM 2293 C CA . LYS B 1 135 ? 11.133 -16.641 2.566 1 90.56 135 LYS B CA 1
ATOM 2294 C C . LYS B 1 135 ? 10.32 -17.344 3.652 1 90.56 135 LYS B C 1
ATOM 2296 O O . LYS B 1 135 ? 9.609 -18.312 3.377 1 90.56 135 LYS B O 1
ATOM 2301 N N . SER B 1 136 ? 10.453 -16.844 4.855 1 90.06 136 SER B N 1
ATOM 2302 C CA . SER B 1 136 ? 9.766 -17.484 5.977 1 90.06 136 SER B CA 1
ATOM 2303 C C . SER B 1 136 ? 8.25 -17.328 5.852 1 90.06 136 SER B C 1
ATOM 2305 O O . SER B 1 136 ? 7.516 -18.312 5.984 1 90.06 136 SER B O 1
ATOM 2307 N N . THR B 1 137 ? 7.773 -16.172 5.477 1 89.62 137 THR B N 1
ATOM 2308 C CA . THR B 1 137 ? 6.34 -15.922 5.395 1 89.62 137 THR B CA 1
ATOM 2309 C C . THR B 1 137 ? 5.73 -16.656 4.203 1 89.62 137 THR B C 1
ATOM 2311 O O . THR B 1 137 ? 4.566 -17.062 4.246 1 89.62 137 THR B O 1
ATOM 2314 N N . MET B 1 138 ? 6.582 -16.938 3.254 1 88.25 138 MET B N 1
ATOM 2315 C CA . MET B 1 138 ? 6.109 -17.641 2.064 1 88.25 138 MET B CA 1
ATOM 2316 C C . MET B 1 138 ? 6.207 -19.141 2.25 1 88.25 138 MET B C 1
ATOM 2318 O O . MET B 1 138 ? 5.793 -19.906 1.378 1 88.25 138 MET B O 1
ATOM 2322 N N . GLN B 1 139 ? 6.742 -19.547 3.344 1 88.88 139 GLN B N 1
ATOM 2323 C CA . GLN B 1 139 ? 6.863 -20.953 3.725 1 88.88 139 GLN B CA 1
ATOM 2324 C C . GLN B 1 139 ? 7.555 -21.766 2.631 1 88.88 139 GLN B C 1
ATOM 2326 O O . GLN B 1 139 ? 7.082 -22.828 2.248 1 88.88 139 GLN B O 1
ATOM 2331 N N . LEU B 1 140 ? 8.586 -21.172 2.117 1 86.81 140 LEU B N 1
ATOM 2332 C CA . LEU B 1 140 ? 9.281 -21.812 0.999 1 86.81 140 LEU B CA 1
ATOM 2333 C C . LEU B 1 140 ? 10.016 -23.062 1.456 1 86.81 140 LEU B C 1
ATOM 2335 O O . LEU B 1 140 ? 10.328 -23.938 0.642 1 86.81 140 LEU B O 1
ATOM 2339 N N . ASP B 1 141 ? 10.289 -23.125 2.74 1 83.06 141 ASP B N 1
ATOM 2340 C CA . ASP B 1 141 ? 11.031 -24.266 3.275 1 83.06 141 ASP B CA 1
ATOM 2341 C C . ASP B 1 141 ? 10.078 -25.359 3.783 1 83.06 141 ASP B C 1
ATOM 2343 O O . ASP B 1 141 ? 10.516 -26.375 4.312 1 83.06 141 ASP B O 1
ATOM 2347 N N . VAL B 1 142 ? 8.883 -25.156 3.662 1 83.62 142 VAL B N 1
ATOM 2348 C CA . VAL B 1 142 ? 7.895 -26.125 4.137 1 83.62 142 VAL B CA 1
ATOM 2349 C C . VAL B 1 142 ? 7.5 -27.062 3.002 1 83.62 142 VAL B C 1
ATOM 2351 O O . VAL B 1 142 ? 7.098 -26.609 1.926 1 83.62 142 VAL B O 1
ATOM 2354 N N . GLY B 1 143 ? 7.707 -28.312 3.174 1 81.25 143 GLY B N 1
ATOM 2355 C CA . GLY B 1 143 ? 7.273 -29.297 2.195 1 81.25 143 GLY B CA 1
ATOM 2356 C C . GLY B 1 143 ? 5.766 -29.453 2.131 1 81.25 143 GLY B C 1
ATOM 2357 O O . GLY B 1 143 ? 5.102 -29.562 3.166 1 81.25 143 GLY B O 1
ATOM 2358 N N . ILE B 1 144 ? 5.164 -29.234 0.975 1 78.06 144 ILE B N 1
ATOM 2359 C CA . ILE B 1 144 ? 3.732 -29.422 0.781 1 78.06 144 ILE B CA 1
ATOM 2360 C C . ILE B 1 144 ? 3.426 -30.906 0.575 1 78.06 144 ILE B C 1
ATOM 2362 O O . ILE B 1 144 ? 3.961 -31.531 -0.34 1 78.06 144 ILE B O 1
ATOM 2366 N N . PRO B 1 145 ? 2.688 -31.406 1.478 1 77.38 145 PRO B N 1
ATOM 2367 C CA . PRO B 1 145 ? 2.373 -32.844 1.332 1 77.38 145 PRO B CA 1
ATOM 2368 C C . PRO B 1 145 ? 1.677 -33.156 0.011 1 77.38 145 PRO B C 1
ATOM 2370 O O . PRO B 1 145 ? 0.974 -32.312 -0.542 1 77.38 145 PRO B O 1
ATOM 2373 N N . SER B 1 146 ? 1.976 -34.219 -0.635 1 64.62 146 SER B N 1
ATOM 2374 C CA . SER B 1 146 ? 1.335 -34.688 -1.868 1 64.62 146 SER B CA 1
ATOM 2375 C C . SER B 1 146 ? -0.146 -34.969 -1.648 1 64.62 146 SER B C 1
ATOM 2377 O O . SER B 1 146 ? -0.576 -35.219 -0.52 1 64.62 146 SER B O 1
ATOM 2379 N N . THR B 1 147 ? -1.202 -34.688 -2.455 1 55.03 147 THR B N 1
ATOM 2380 C CA . THR B 1 147 ? -2.629 -34.969 -2.328 1 55.03 147 THR B CA 1
ATOM 2381 C C . THR B 1 147 ? -2.873 -36.156 -1.381 1 55.03 147 THR B C 1
ATOM 2383 O O . THR B 1 147 ? -2.01 -37 -1.221 1 55.03 147 THR B O 1
ATOM 2386 N N . MET B 1 148 ? -3.775 -35.875 -0.304 1 48.78 148 MET B N 1
ATOM 2387 C CA . MET B 1 148 ? -4.281 -36.875 0.622 1 48.78 148 MET B CA 1
ATOM 2388 C C . MET B 1 148 ? -4.566 -38.188 -0.106 1 48.78 148 MET B C 1
ATOM 2390 O O . MET B 1 148 ? -4.996 -39.156 0.511 1 48.78 148 MET B O 1
ATOM 2394 N N . LYS B 1 149 ? -4.723 -38.469 -1.331 1 46.84 149 LYS B N 1
ATOM 2395 C CA . LYS B 1 149 ? -5.008 -39.875 -1.598 1 46.84 149 LYS B CA 1
ATOM 2396 C C . LYS B 1 149 ? -3.971 -40.781 -0.94 1 46.84 149 LYS B C 1
ATOM 2398 O O . LYS B 1 149 ? -4.277 -41.906 -0.552 1 46.84 149 LYS B O 1
ATOM 2403 N N . GLU B 1 150 ? -2.738 -40.344 -0.847 1 39.47 150 GLU B N 1
ATOM 2404 C CA . GLU B 1 150 ? -1.837 -41.406 -0.437 1 39.47 150 GLU B CA 1
ATOM 2405 C C . GLU B 1 150 ? -1.858 -41.594 1.077 1 39.47 150 GLU B C 1
ATOM 2407 O O . GLU B 1 150 ? -1.342 -42.594 1.59 1 39.47 150 GLU B O 1
ATOM 2412 N N . ASP B 1 151 ? -2.119 -40.656 1.887 1 40.91 151 ASP B N 1
ATOM 2413 C CA . ASP B 1 151 ? -2.08 -41.094 3.285 1 40.91 151 ASP B CA 1
ATOM 2414 C C . ASP B 1 151 ? -3.262 -42 3.623 1 40.91 151 ASP B C 1
ATOM 2416 O O . ASP B 1 151 ? -3.332 -42.531 4.723 1 40.91 151 ASP B O 1
ATOM 2420 N N . GLU B 1 152 ? -4.32 -41.969 2.818 1 38.97 152 GLU B N 1
ATOM 2421 C CA . GLU B 1 152 ? -5.242 -43.062 3.174 1 38.97 152 GLU B CA 1
ATOM 2422 C C . GLU B 1 152 ? -4.633 -44.406 2.879 1 38.97 152 GLU B C 1
ATOM 2424 O O . GLU B 1 152 ? -5.18 -45.438 3.283 1 38.97 152 GLU B O 1
ATOM 2429 N N . MET B 1 153 ? -3.688 -44.562 2.031 1 34.97 153 MET B N 1
ATOM 2430 C CA . MET B 1 153 ? -3.277 -45.969 1.871 1 34.97 153 MET B CA 1
ATOM 2431 C C . MET B 1 153 ? -2.395 -46.406 3.033 1 34.97 153 MET B C 1
ATOM 2433 O O . MET B 1 153 ? -2.072 -47.594 3.154 1 34.97 153 MET B O 1
ATOM 2437 N N . VAL B 1 154 ? -1.564 -45.562 3.615 1 34.47 154 VAL B N 1
ATOM 2438 C CA . VAL B 1 154 ? -0.715 -46.25 4.574 1 34.47 154 VAL B CA 1
ATOM 2439 C C . VAL B 1 154 ? -1.476 -46.469 5.883 1 34.47 154 VAL B C 1
ATOM 2441 O O . VAL B 1 154 ? -0.924 -47 6.852 1 34.47 154 VAL B O 1
ATOM 2444 N N . VAL B 1 155 ? -2.773 -46 6.086 1 29.2 155 VAL B N 1
ATOM 2445 C CA . VAL B 1 155 ? -3.264 -46.75 7.254 1 29.2 155 VAL B CA 1
ATOM 2446 C C . VAL B 1 155 ? -3.738 -48.125 6.844 1 29.2 155 VAL B C 1
ATOM 2448 O O . VAL B 1 155 ? -4.371 -48.281 5.797 1 29.2 155 VAL B O 1
#

Sequence (310 aa):
MKPQQNRSEVVAPSSNEEIVALAEETLQAWERMRKGAKRLMRMYPVRVCGYCPEIHVGPQGHKAQSGAHKHQQRNGQHGWQSTILDDLIPPRFVWHVPDVNGPPLERELKDFYGKAPAVVELCIQAGADLPEQYKSTMQLDVGIPSTMKEDEMVVMKPQQNRSEVVAPSSNEEIVALAEETLQAWERMRKGAKRLMRMYPVRVCGYCPEIHVGPQGHKAQSGAHKHQQRNGQHGWQSTILDDLIPPRFVWHVPDVNGPPLERELKDFYGKAPAVVELCIQAGADLPEQYKSTMQLDVGIPSTMKEDEMVV

InterPro domains:
  IPR023342 APO domain [PF05634] (17-132)
  IPR023342 APO domain [PS51499] (48-132)

Solvent-accessible surface area (backbone atoms only — not comparable to full-atom values): 17684 Å² total; per-residue (Å²): 133,78,81,76,75,78,67,75,70,74,69,58,69,88,43,70,68,49,35,23,50,44,18,39,51,20,49,50,20,47,51,47,18,52,53,32,49,47,33,47,39,70,74,36,42,37,31,28,29,77,70,45,94,50,56,17,66,34,87,65,30,50,56,51,64,62,71,75,65,68,25,70,84,47,86,59,47,80,48,73,35,86,54,53,63,56,71,44,50,39,70,37,64,25,73,49,68,92,45,77,88,48,78,69,55,52,70,91,49,50,87,43,51,14,36,34,39,36,63,55,48,52,19,40,75,47,56,19,81,77,59,75,87,48,42,70,51,30,28,70,85,47,79,65,77,71,72,68,72,57,66,63,62,74,104,134,76,82,74,73,79,66,77,69,74,70,56,66,85,43,70,67,48,34,22,51,45,19,38,52,20,50,50,18,46,52,47,18,52,53,33,47,48,33,47,39,70,74,35,42,37,32,27,29,78,70,46,91,50,54,16,66,34,87,66,32,54,53,52,65,62,70,75,65,66,26,69,85,48,84,63,49,79,48,73,34,86,52,54,64,55,72,43,51,38,70,35,66,25,72,48,67,94,45,79,88,48,76,68,56,53,68,92,50,49,88,42,50,14,36,35,39,35,63,55,48,53,18,40,74,47,57,18,81,77,59,75,87,49,41,71,52,30,28,71,85,48,80,65,78,71,72,66,72,58,65,62,63,75,102

Foldseek 3Di:
DPPPPPPVPPDDDDDLVSLLVVLQVLVVVVVVVLVVVQVVCVVWWKWAFPQDLDIFTGPVRPPPLPVPDQSVPPNSDGPIDTDDSCSVPPFDKDWADPDPPDDDDDPVQVVQAAIDGPSLSVSVNSPYDHDPVCCVRRNVVGDGDDPVPVVVVVD/DPPPPPPVPPDDDDDLVSLLVVLQVLVVVVVVVLVVVQVVCVVWWKWQFPQDLDIFTGPVGPPPLPPPDQSVPPNSDGPIDTDDSCSVPPFDKDWADPDPPDDDDDPVQVVQAAIDGPSLSSSVNSPYDHDPVCCVRRNVVGDGDDPVPPVVVVD

Secondary structure (DSSP, 8-state):
----------PPP-SHHHHHHHHHHHHHHHHHHHHHHHHHHHHS-EEEESSSS-EEESTT------SSS--GGGTT---EEEPPHHHHS---EEE--S-TTSPPPPGGGGGG--EEEHHHHHHHHTTPPPPGGGTTTTTTTSPPPP-THHHHH--/----------PPP-SHHHHHHHHHHHHHHHHHHHHHHHHHHHHS-EEEESSSS-EEESTT------SSS--GGGTT---EEE--HHHHS---EEE--S-TTSPPPPGGGGGG--EEEHHHHHHHHTTPPPPGGGTTTTTTTSPPPP-TTGGGT--

Radius of gyration: 22.55 Å; Cα contacts (8 Å, |Δi|>4): 474; chains: 2; bounding box: 44×88×54 Å

Organism: Arachis hypogaea (NCBI:txid3818)

pLDDT: mean 72.84, std 19.59, range [22.53, 97.75]